Protein AF-A0A932MDV2-F1 (afdb_monomer_lite)

Foldseek 3Di:
DQQVVDPPGDDPLVVQLCCQPAPPPPRNHHPDDPQVNQLSNQLDDDPQDPPDPNNDDGPDPVSVVVSVVVVVVVVVVVVVVVVVVVVVVVVVVVVVVVVVVVVLLVLLVVVCVVVVDWQPPVQLVVVLVVVCVVVVPDPVCSVVSSVVCSVVSRSVSSSVVLLVVLCVVVVLFADPVNLLVVLVVVCVVVVHDSVVSVVVCVVVVNSVVSRVVSSSVSSSVVSVVVDDDDDD

Radius of gyration: 32.08 Å; chains: 1; bounding box: 73×43×75 Å

pLDDT: mean 87.97, std 8.55, range [52.47, 95.19]

Structure (mmCIF, N/CA/C/O backbone):
data_AF-A0A932MDV2-F1
#
_entry.id   AF-A0A932MDV2-F1
#
loop_
_atom_site.group_PDB
_atom_site.id
_atom_site.type_symbol
_atom_site.label_atom_id
_atom_site.label_alt_id
_atom_site.label_comp_id
_atom_site.label_asym_id
_atom_site.label_entity_id
_atom_site.label_seq_id
_atom_site.pdbx_PDB_ins_code
_atom_site.Cartn_x
_atom_site.Cartn_y
_atom_site.Cartn_z
_atom_site.occupancy
_atom_site.B_iso_or_equiv
_atom_site.auth_seq_id
_atom_site.auth_comp_id
_atom_site.auth_asym_id
_atom_site.auth_atom_id
_atom_site.pdbx_PDB_model_num
ATOM 1 N N . MET A 1 1 ? 30.337 -8.921 -16.073 1.00 57.34 1 MET A N 1
ATOM 2 C CA . MET A 1 1 ? 29.996 -10.303 -16.482 1.00 57.34 1 MET A CA 1
ATOM 3 C C . MET A 1 1 ? 30.404 -10.637 -17.925 1.00 57.34 1 MET A C 1
ATOM 5 O O . MET A 1 1 ? 31.389 -11.334 -18.075 1.00 57.34 1 MET A O 1
ATOM 9 N N . LEU A 1 2 ? 29.764 -10.144 -19.003 1.00 68.25 2 LEU A N 1
ATOM 10 C CA . LEU A 1 2 ? 30.165 -10.513 -20.389 1.00 68.25 2 LEU A CA 1
ATOM 11 C C . LEU A 1 2 ? 31.556 -9.995 -20.813 1.00 68.25 2 LEU A C 1
ATOM 13 O O . LEU A 1 2 ? 32.309 -10.718 -21.457 1.00 68.25 2 LEU A O 1
ATOM 17 N N . ASN A 1 3 ? 31.933 -8.784 -20.388 1.00 72.69 3 ASN A N 1
ATOM 18 C CA . ASN A 1 3 ? 33.272 -8.224 -20.633 1.00 72.69 3 ASN A CA 1
ATOM 19 C C . ASN A 1 3 ? 34.403 -9.005 -19.948 1.00 72.69 3 ASN A C 1
ATOM 21 O O . ASN A 1 3 ? 35.547 -8.892 -20.367 1.00 72.69 3 ASN A O 1
ATOM 25 N N . GLU A 1 4 ? 34.092 -9.772 -18.902 1.00 75.31 4 GLU A N 1
ATOM 26 C CA . GLU A 1 4 ? 35.067 -10.598 -18.177 1.00 75.31 4 GLU A CA 1
ATOM 27 C C . GLU A 1 4 ? 35.226 -11.985 -18.817 1.00 75.31 4 GLU A C 1
ATOM 29 O O . GLU A 1 4 ? 36.244 -12.638 -18.619 1.00 75.31 4 GLU A O 1
ATOM 34 N N . LEU A 1 5 ? 34.232 -12.432 -19.595 1.00 77.81 5 LEU A N 1
ATOM 35 C CA . LEU A 1 5 ? 34.211 -13.749 -20.239 1.00 77.81 5 LEU A CA 1
ATOM 36 C C . LEU A 1 5 ? 34.854 -13.749 -21.633 1.00 77.81 5 LEU A C 1
ATOM 38 O O . LEU A 1 5 ? 35.278 -14.802 -22.104 1.00 77.81 5 LEU A O 1
ATOM 42 N N . TYR A 1 6 ? 34.931 -12.593 -22.299 1.00 76.75 6 TYR A N 1
ATOM 43 C CA . TYR A 1 6 ? 35.541 -12.459 -23.622 1.00 76.75 6 TYR A CA 1
ATOM 44 C C . TYR A 1 6 ? 36.871 -11.687 -23.536 1.00 76.75 6 TYR A C 1
ATOM 46 O O . TYR A 1 6 ? 36.846 -10.489 -23.229 1.00 76.75 6 TYR A O 1
ATOM 54 N N . PRO A 1 7 ? 38.028 -12.325 -23.817 1.00 65.12 7 PRO A N 1
ATOM 55 C CA . PRO A 1 7 ? 39.328 -11.656 -23.818 1.00 65.12 7 PRO A CA 1
ATOM 56 C C . PRO A 1 7 ? 39.366 -10.605 -24.942 1.00 65.12 7 PRO A C 1
ATOM 58 O O . PRO A 1 7 ? 39.567 -10.936 -26.106 1.00 65.12 7 PRO A O 1
ATOM 61 N N . GLY A 1 8 ? 39.095 -9.342 -24.600 1.00 72.38 8 GLY A N 1
ATOM 62 C CA . GLY A 1 8 ? 38.938 -8.233 -25.554 1.00 72.38 8 GLY A CA 1
ATOM 63 C C . GLY A 1 8 ? 37.738 -7.318 -25.277 1.00 72.38 8 GLY A C 1
ATOM 64 O O . GLY A 1 8 ? 37.671 -6.225 -25.830 1.00 72.38 8 GLY A O 1
ATOM 65 N N . GLY A 1 9 ? 36.828 -7.719 -24.382 1.00 76.69 9 GLY A N 1
ATOM 66 C CA . GLY A 1 9 ? 35.613 -6.966 -24.063 1.00 76.69 9 GLY A CA 1
ATOM 67 C C . GLY A 1 9 ? 34.468 -7.233 -25.046 1.00 76.69 9 GLY A C 1
ATOM 68 O O . GLY A 1 9 ? 34.672 -7.545 -26.215 1.00 76.69 9 GLY A O 1
ATOM 69 N N . PHE A 1 10 ? 33.232 -7.144 -24.561 1.00 81.31 10 PHE A N 1
ATOM 70 C CA . PHE A 1 10 ? 32.027 -7.411 -25.337 1.00 81.31 10 PHE A CA 1
ATOM 71 C C . PHE A 1 10 ? 31.372 -6.099 -25.778 1.00 81.31 10 PHE A C 1
ATOM 73 O O . PHE A 1 10 ? 30.931 -5.289 -24.959 1.00 81.31 10 PHE A O 1
ATOM 80 N N . ARG A 1 11 ? 31.272 -5.914 -27.095 1.00 81.31 11 ARG A N 1
ATOM 81 C CA . ARG A 1 11 ? 30.563 -4.803 -27.735 1.00 81.31 11 ARG A CA 1
ATOM 82 C C . ARG A 1 11 ? 29.447 -5.357 -28.608 1.00 81.31 11 ARG A C 1
ATOM 84 O O . ARG A 1 11 ? 29.712 -6.087 -29.557 1.00 81.31 11 ARG A O 1
ATOM 91 N N . HIS A 1 12 ? 28.199 -5.059 -28.250 1.00 84.81 12 HIS A N 1
ATOM 92 C CA . HIS A 1 12 ? 27.037 -5.709 -28.859 1.00 84.81 12 HIS A CA 1
ATOM 93 C C . HIS A 1 12 ? 26.926 -5.432 -30.362 1.00 84.81 12 HIS A C 1
ATOM 95 O O . HIS A 1 12 ? 26.692 -6.365 -31.110 1.00 84.81 12 HIS A O 1
ATOM 101 N N . ASN A 1 13 ? 27.181 -4.208 -30.821 1.00 86.19 13 ASN A N 1
ATOM 102 C CA . ASN A 1 13 ? 27.239 -3.866 -32.244 1.00 86.19 13 ASN A CA 1
ATOM 103 C C . ASN A 1 13 ? 28.284 -4.666 -33.029 1.00 86.19 13 ASN A C 1
ATOM 105 O O . ASN A 1 13 ? 27.970 -5.214 -34.082 1.00 86.19 13 ASN A O 1
ATOM 109 N N . GLU A 1 14 ? 29.514 -4.763 -32.520 1.00 88.25 14 GLU A N 1
ATOM 110 C CA . GLU A 1 14 ? 30.593 -5.508 -33.184 1.00 88.25 14 GLU A CA 1
ATOM 111 C C . GLU A 1 14 ? 30.283 -7.010 -33.231 1.00 88.25 14 GLU A C 1
ATOM 113 O O . GLU A 1 14 ? 30.556 -7.682 -34.227 1.00 88.25 14 GLU A O 1
ATOM 118 N N . GLN A 1 15 ? 29.662 -7.544 -32.175 1.00 88.31 15 GLN A N 1
ATOM 119 C CA . GLN A 1 15 ? 29.220 -8.937 -32.160 1.00 88.31 15 GLN A CA 1
ATOM 120 C C . GLN A 1 15 ? 28.002 -9.169 -33.062 1.00 88.31 15 GLN A C 1
ATOM 122 O O . GLN A 1 15 ? 27.967 -10.188 -33.742 1.00 88.31 15 GLN A O 1
ATOM 127 N N . SER A 1 16 ? 27.052 -8.233 -33.145 1.00 90.06 16 SER A N 1
ATOM 128 C CA . SER A 1 16 ? 25.940 -8.292 -34.104 1.00 90.06 16 SER A CA 1
ATOM 129 C C . SER A 1 16 ? 26.453 -8.302 -35.541 1.00 90.06 16 SER A C 1
ATOM 131 O O . SER A 1 16 ? 25.987 -9.102 -36.349 1.00 90.06 16 SER A O 1
ATOM 133 N N . LEU A 1 17 ? 27.465 -7.481 -35.845 1.00 90.56 17 LEU A N 1
ATOM 134 C CA . LEU A 1 17 ? 28.116 -7.486 -37.151 1.00 90.56 17 LEU A CA 1
ATOM 135 C C . LEU A 1 17 ? 28.805 -8.833 -37.422 1.00 90.56 17 LEU A C 1
ATOM 137 O O . LEU A 1 17 ? 28.610 -9.433 -38.473 1.00 90.56 17 LEU A O 1
ATOM 141 N N . ARG A 1 18 ? 29.538 -9.372 -36.442 1.00 90.19 18 ARG A N 1
ATOM 142 C CA . ARG A 1 18 ? 30.151 -10.705 -36.537 1.00 90.19 18 ARG A CA 1
ATOM 143 C C . ARG A 1 18 ? 29.121 -11.814 -36.765 1.00 90.19 18 ARG A C 1
ATOM 145 O O . ARG A 1 18 ? 29.409 -12.751 -37.505 1.00 90.19 18 ARG A O 1
ATOM 152 N N . VAL A 1 19 ? 27.951 -11.734 -36.128 1.00 92.12 19 VAL A N 1
ATOM 153 C CA . VAL A 1 19 ? 26.867 -12.705 -36.317 1.00 92.12 19 VAL A CA 1
ATOM 154 C C . VAL A 1 19 ? 26.427 -12.706 -37.774 1.00 92.12 19 VAL A C 1
ATOM 156 O O . VAL A 1 19 ? 26.518 -13.746 -38.429 1.00 92.12 19 VAL A O 1
ATOM 159 N N . VAL A 1 20 ? 26.048 -11.540 -38.302 1.00 92.50 20 VAL A N 1
ATOM 160 C CA . VAL A 1 20 ? 25.571 -11.438 -39.686 1.00 92.50 20 VAL A CA 1
ATOM 161 C C . VAL A 1 20 ? 26.673 -11.686 -40.713 1.00 92.50 20 VAL A C 1
ATOM 163 O O . VAL A 1 20 ? 26.358 -12.130 -41.804 1.00 92.50 20 VAL A O 1
ATOM 166 N N . ASP A 1 21 ? 27.946 -11.464 -40.387 1.00 90.44 21 ASP A N 1
ATOM 167 C CA . ASP A 1 21 ? 29.053 -11.650 -41.333 1.00 90.44 21 ASP A CA 1
ATOM 168 C C . ASP A 1 21 ? 29.602 -13.078 -41.372 1.00 90.44 21 ASP A C 1
ATOM 170 O O . ASP A 1 21 ? 30.070 -13.520 -42.419 1.00 90.44 21 ASP A O 1
ATOM 174 N N . LEU A 1 22 ? 29.613 -13.781 -40.235 1.00 90.31 22 LEU A N 1
ATOM 175 C CA . LEU A 1 22 ? 30.417 -14.998 -40.072 1.00 90.31 22 LEU A CA 1
ATOM 176 C C . LEU A 1 22 ? 29.693 -16.165 -39.409 1.00 90.31 22 LEU A C 1
ATOM 178 O O . LEU A 1 22 ? 30.212 -17.273 -39.478 1.00 90.31 22 LEU A O 1
ATOM 182 N N . LEU A 1 23 ? 28.581 -15.946 -38.703 1.00 90.94 23 LEU A N 1
ATOM 183 C CA . LEU A 1 23 ? 27.944 -17.003 -37.901 1.00 90.94 23 LEU A CA 1
ATOM 184 C C . LEU A 1 23 ? 26.612 -17.456 -38.489 1.00 90.94 23 LEU A C 1
ATOM 186 O O . LEU A 1 23 ? 26.316 -18.650 -38.479 1.00 90.94 23 LEU A O 1
ATOM 190 N N . GLU A 1 24 ? 25.838 -16.524 -39.035 1.00 92.88 24 GLU A N 1
ATOM 191 C CA . GLU A 1 24 ? 24.593 -16.833 -39.730 1.00 92.88 24 GLU A CA 1
ATOM 192 C C . GLU A 1 24 ? 24.827 -17.737 -40.951 1.00 92.88 24 GLU A C 1
ATOM 194 O O . GLU A 1 24 ? 25.928 -17.793 -41.507 1.00 92.88 24 GLU A O 1
ATOM 199 N N . ASN A 1 25 ? 23.777 -18.444 -41.384 1.00 91.31 25 ASN A N 1
ATOM 200 C CA . ASN A 1 25 ? 23.803 -19.315 -42.568 1.00 91.31 25 ASN A CA 1
ATOM 201 C C . ASN A 1 25 ? 24.913 -20.393 -42.516 1.00 91.31 25 ASN A C 1
ATOM 203 O O . ASN A 1 25 ? 25.750 -20.490 -43.417 1.00 91.31 25 ASN A O 1
ATOM 207 N N . ASP A 1 26 ? 24.942 -21.179 -41.432 1.00 91.62 26 ASP A N 1
ATOM 208 C CA . ASP A 1 26 ? 25.946 -22.226 -41.171 1.00 91.62 26 ASP A CA 1
ATOM 209 C C . ASP A 1 26 ? 27.396 -21.714 -41.253 1.00 91.62 26 ASP A C 1
ATOM 211 O O . ASP A 1 26 ? 28.291 -22.379 -41.782 1.00 91.62 26 ASP A O 1
ATOM 215 N N . GLY A 1 27 ? 27.628 -20.496 -40.759 1.00 89.44 27 GLY A N 1
ATOM 216 C CA . GLY A 1 27 ? 28.944 -19.864 -40.760 1.00 89.44 27 GLY A CA 1
ATOM 217 C C . GLY A 1 27 ? 29.352 -19.203 -42.083 1.00 89.44 27 GLY A C 1
ATOM 218 O O . GLY A 1 27 ? 30.528 -18.899 -42.280 1.00 89.44 27 GLY A O 1
ATOM 219 N N . LYS A 1 28 ? 28.411 -19.004 -43.016 1.00 90.00 28 LYS A N 1
ATOM 220 C CA . LYS A 1 28 ? 28.655 -18.315 -44.301 1.00 90.00 28 LYS A CA 1
ATOM 221 C C . LYS A 1 28 ? 28.333 -16.821 -44.261 1.00 90.00 28 LYS A C 1
ATOM 223 O O . LYS A 1 28 ? 28.658 -16.120 -45.217 1.00 90.00 28 LYS A O 1
ATOM 228 N N . GLY A 1 29 ? 27.670 -16.360 -43.203 1.00 90.62 29 GLY A N 1
ATOM 229 C CA . GLY A 1 29 ? 27.141 -15.009 -43.103 1.00 90.62 29 GLY A CA 1
ATOM 230 C C . GLY A 1 29 ? 25.937 -14.755 -44.015 1.00 90.62 29 GLY A C 1
ATOM 231 O O . GLY A 1 29 ? 25.469 -15.610 -44.776 1.00 90.62 29 GLY A O 1
ATOM 232 N N . LEU A 1 30 ? 25.432 -13.532 -43.925 1.00 92.06 30 LEU A N 1
ATOM 233 C CA . LEU A 1 30 ? 24.346 -12.972 -44.709 1.00 92.06 30 LEU A CA 1
ATOM 234 C C . LEU A 1 30 ? 24.923 -12.057 -45.794 1.00 92.06 30 LEU A C 1
ATOM 236 O O . LEU A 1 30 ? 25.856 -11.291 -45.560 1.00 92.06 30 LEU A O 1
ATOM 240 N N . ASN A 1 31 ? 24.326 -12.085 -46.985 1.00 92.69 31 ASN A N 1
ATOM 241 C CA . ASN A 1 31 ? 24.706 -11.204 -48.093 1.00 92.69 31 ASN A CA 1
ATOM 242 C C . ASN A 1 31 ? 24.075 -9.807 -47.933 1.00 92.69 31 ASN A C 1
ATOM 244 O O . ASN A 1 31 ? 23.232 -9.399 -48.733 1.00 92.69 31 ASN A O 1
ATOM 248 N N . LEU A 1 32 ? 24.422 -9.111 -46.848 1.00 92.69 32 LEU A N 1
ATOM 249 C CA . LEU A 1 32 ? 23.944 -7.759 -46.560 1.00 92.69 32 LEU A CA 1
ATOM 250 C C . LEU A 1 32 ? 24.810 -6.714 -47.264 1.00 92.69 32 LEU A C 1
ATOM 252 O O . LEU A 1 32 ? 26.026 -6.877 -47.399 1.00 92.69 32 LEU A O 1
ATOM 256 N N . THR A 1 33 ? 24.184 -5.614 -47.683 1.00 93.81 33 THR A N 1
ATOM 257 C CA . THR A 1 33 ? 24.914 -4.493 -48.280 1.00 93.81 33 THR A CA 1
ATOM 258 C C . THR A 1 33 ? 25.763 -3.773 -47.235 1.00 93.81 33 THR A C 1
ATOM 260 O O . THR A 1 33 ? 25.586 -3.940 -46.022 1.00 93.81 33 THR A O 1
ATOM 263 N N . TRP A 1 34 ? 26.706 -2.962 -47.712 1.00 92.94 34 TRP A N 1
ATOM 264 C CA . TRP A 1 34 ? 27.577 -2.189 -46.836 1.00 92.94 34 TRP A CA 1
ATOM 265 C C . TRP A 1 34 ? 26.780 -1.240 -45.930 1.00 92.94 34 TRP A C 1
ATOM 267 O O . TRP A 1 34 ? 27.063 -1.173 -44.740 1.00 92.94 34 TRP A O 1
ATOM 277 N N . GLU A 1 35 ? 25.741 -0.588 -46.453 1.00 91.62 35 GLU A N 1
ATOM 278 C CA . GLU A 1 35 ? 24.901 0.364 -45.716 1.00 91.62 35 GLU A CA 1
ATOM 279 C C . GLU A 1 35 ? 24.187 -0.301 -44.532 1.00 91.62 35 GLU A C 1
ATOM 281 O O . GLU A 1 35 ? 24.133 0.256 -43.438 1.00 91.62 35 GLU A O 1
ATOM 286 N N . VAL A 1 36 ? 23.672 -1.521 -44.727 1.00 89.62 36 VAL A N 1
ATOM 287 C CA . VAL A 1 36 ? 22.992 -2.283 -43.667 1.00 89.62 36 VAL A CA 1
ATOM 288 C C . VAL A 1 36 ? 23.984 -2.694 -42.579 1.00 89.62 36 VAL A C 1
ATOM 290 O O . VAL A 1 36 ? 23.694 -2.581 -41.388 1.00 89.62 36 VAL A O 1
ATOM 293 N N . ARG A 1 37 ? 25.177 -3.143 -42.980 1.00 90.88 37 ARG A N 1
ATOM 294 C CA . ARG A 1 37 ? 26.255 -3.529 -42.058 1.00 90.88 37 ARG A CA 1
ATOM 295 C C . ARG A 1 37 ? 26.776 -2.331 -41.263 1.00 90.88 37 ARG A C 1
ATOM 297 O O . ARG A 1 37 ? 26.990 -2.447 -40.058 1.00 90.88 37 ARG A O 1
ATOM 304 N N . ASP A 1 38 ? 26.922 -1.180 -41.912 1.00 89.56 38 ASP A N 1
ATOM 305 C CA . ASP A 1 38 ? 27.313 0.079 -41.276 1.00 89.56 38 ASP A CA 1
ATOM 306 C C . ASP A 1 38 ? 26.260 0.550 -40.261 1.00 89.56 38 ASP A C 1
ATOM 308 O O . ASP A 1 38 ? 26.605 0.886 -39.127 1.00 89.56 38 ASP A O 1
ATOM 312 N N . GLY A 1 39 ? 24.972 0.447 -40.607 1.00 88.12 39 GLY A N 1
ATOM 313 C CA . GLY A 1 39 ? 23.868 0.696 -39.678 1.00 88.12 39 GLY A CA 1
ATOM 314 C C . GLY A 1 39 ? 23.925 -0.201 -38.436 1.00 88.12 39 GLY A C 1
ATOM 315 O O . GLY A 1 39 ? 23.868 0.297 -37.311 1.00 88.12 39 GLY A O 1
ATOM 316 N N . ILE A 1 40 ? 24.129 -1.514 -38.611 1.00 88.56 40 ILE A N 1
ATOM 317 C CA . ILE A 1 40 ? 24.290 -2.463 -37.492 1.00 88.56 40 ILE A CA 1
ATOM 318 C C . ILE A 1 40 ? 25.497 -2.097 -36.623 1.00 88.56 40 ILE A C 1
ATOM 320 O O . ILE A 1 40 ? 25.421 -2.174 -35.398 1.00 88.56 40 ILE A O 1
ATOM 324 N N . LEU A 1 41 ? 26.613 -1.679 -37.215 1.00 87.69 41 LEU A N 1
ATOM 325 C CA . LEU A 1 41 ? 27.803 -1.333 -36.445 1.00 87.69 41 LEU A CA 1
ATOM 326 C C . LEU A 1 41 ? 27.624 -0.030 -35.652 1.00 87.69 41 LEU A C 1
ATOM 328 O O . LEU A 1 41 ? 28.121 0.083 -34.531 1.00 87.69 41 LEU A O 1
ATOM 332 N N . ARG A 1 42 ? 26.930 0.956 -36.224 1.00 85.06 42 ARG A N 1
ATOM 333 C CA . ARG A 1 42 ? 26.923 2.335 -35.717 1.00 85.06 42 ARG A CA 1
ATOM 334 C C . ARG A 1 42 ? 25.647 2.744 -34.982 1.00 85.06 42 ARG A C 1
ATOM 336 O O . ARG A 1 42 ? 25.620 3.852 -34.446 1.00 85.06 42 ARG A O 1
ATOM 343 N N . HIS A 1 43 ? 24.619 1.891 -34.911 1.00 79.31 43 HIS A N 1
ATOM 344 C CA . HIS A 1 43 ? 23.359 2.215 -34.218 1.00 79.31 43 HIS A CA 1
ATOM 345 C C . HIS A 1 43 ? 23.527 2.445 -32.706 1.00 79.31 43 HIS A C 1
ATOM 347 O O . HIS A 1 43 ? 22.772 3.207 -32.107 1.00 79.31 43 HIS A O 1
ATOM 353 N N . SER A 1 44 ? 24.525 1.817 -32.079 1.00 72.12 44 SER A N 1
ATOM 354 C CA . SER A 1 44 ? 24.708 1.881 -30.630 1.00 72.12 44 SER A CA 1
ATOM 355 C C . SER A 1 44 ? 24.993 3.298 -30.131 1.00 72.12 44 SER A C 1
ATOM 357 O O . SER A 1 44 ? 25.803 4.037 -30.694 1.00 72.12 44 SER A O 1
ATOM 359 N N . LYS A 1 45 ? 24.367 3.651 -29.007 1.00 66.75 45 LYS A N 1
ATOM 360 C CA . LYS A 1 45 ? 24.673 4.870 -28.247 1.00 66.75 45 LYS A CA 1
ATOM 361 C C . LYS A 1 45 ? 25.940 4.664 -27.413 1.00 66.75 45 LYS A C 1
ATOM 363 O O . LYS A 1 45 ? 26.203 3.549 -26.949 1.00 66.75 45 LYS A O 1
ATOM 368 N N . SER A 1 46 ? 26.685 5.738 -27.147 1.00 61.06 46 SER A N 1
ATOM 369 C CA . SER A 1 46 ? 27.672 5.712 -26.067 1.00 61.06 46 SER A CA 1
ATOM 370 C C . SER A 1 46 ? 26.953 5.686 -24.713 1.00 61.06 46 SER A C 1
ATOM 372 O O . SER A 1 46 ? 25.802 6.109 -24.581 1.00 61.06 46 SER A O 1
ATOM 374 N N . ARG A 1 47 ? 27.622 5.166 -23.678 1.00 57.59 47 ARG A N 1
ATOM 375 C CA . ARG A 1 47 ? 27.086 5.134 -22.302 1.00 57.59 47 ARG A CA 1
ATOM 376 C C . ARG A 1 47 ? 26.846 6.529 -21.709 1.00 57.59 47 ARG A C 1
ATOM 378 O O . ARG A 1 47 ? 26.212 6.628 -20.665 1.00 57.59 47 ARG A O 1
ATOM 385 N N . GLU A 1 48 ? 27.356 7.573 -22.356 1.00 57.16 48 GLU A N 1
ATOM 386 C CA . GLU A 1 48 ? 27.449 8.936 -21.828 1.00 57.16 48 GLU A CA 1
ATOM 387 C C . GLU A 1 48 ? 26.304 9.850 -22.289 1.00 57.16 48 GLU A C 1
ATOM 389 O O . GLU A 1 48 ? 26.114 10.922 -21.722 1.00 57.16 48 GLU A O 1
ATOM 394 N N . GLY A 1 49 ? 25.477 9.423 -23.249 1.00 58.34 49 GLY A N 1
ATOM 395 C CA . GLY A 1 49 ? 24.249 10.134 -23.591 1.00 58.34 49 GLY A CA 1
ATOM 396 C C . GLY A 1 49 ? 23.750 9.879 -25.009 1.00 58.34 49 GLY A C 1
ATOM 397 O O . GLY A 1 49 ? 24.443 9.329 -25.858 1.00 58.34 49 GLY A O 1
ATOM 398 N N . ILE A 1 50 ? 22.525 10.338 -25.274 1.00 59.28 50 ILE A N 1
ATOM 399 C CA . ILE A 1 50 ? 21.852 10.243 -26.583 1.00 59.28 50 ILE A CA 1
ATOM 400 C C . ILE A 1 50 ? 22.568 11.081 -27.661 1.00 59.28 50 ILE A C 1
ATOM 402 O O . ILE A 1 50 ? 22.343 10.858 -28.837 1.00 59.28 50 ILE A O 1
ATOM 406 N N . LEU A 1 51 ? 23.451 12.003 -27.267 1.00 64.75 51 LEU A N 1
ATOM 407 C CA . LEU A 1 51 ? 24.309 12.822 -28.136 1.00 64.75 51 LEU A CA 1
ATOM 408 C C . LEU A 1 51 ? 25.665 13.096 -27.447 1.00 64.75 51 LEU A C 1
ATOM 410 O O . LEU A 1 51 ? 26.195 14.202 -27.517 1.00 64.75 51 LEU A O 1
ATOM 414 N N . GLY A 1 52 ? 26.164 12.128 -26.671 1.00 61.44 52 GLY A N 1
ATOM 415 C CA . GLY A 1 52 ? 27.420 12.260 -25.925 1.00 61.44 52 GLY A CA 1
ATOM 416 C C . GLY A 1 52 ? 28.660 12.039 -26.795 1.00 61.44 52 GLY A C 1
ATOM 417 O O . GLY A 1 52 ? 28.562 11.638 -27.959 1.00 61.44 52 GLY A O 1
ATOM 418 N N . GLU A 1 53 ? 29.844 12.245 -26.214 1.00 53.34 53 GLU A N 1
ATOM 419 C CA . GLU A 1 53 ? 31.092 11.811 -26.845 1.00 53.34 53 GLU A CA 1
ATOM 420 C C . GLU A 1 5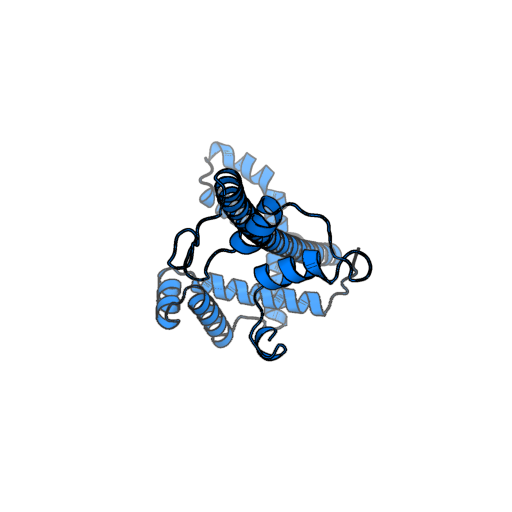3 ? 31.010 10.287 -27.094 1.00 53.34 53 GLU A C 1
ATOM 422 O O . GLU A 1 53 ? 30.587 9.503 -26.241 1.00 53.34 53 GLU A O 1
ATOM 427 N N . GLY A 1 54 ? 31.259 9.871 -28.338 1.00 60.53 54 GLY A N 1
ATOM 428 C CA . GLY A 1 54 ? 31.019 8.500 -28.813 1.00 60.53 54 GLY A CA 1
ATOM 429 C C . GLY A 1 54 ? 29.766 8.305 -29.679 1.00 60.53 54 GLY A C 1
ATOM 430 O O . GLY A 1 54 ? 29.513 7.185 -30.124 1.00 60.53 54 GLY A O 1
ATOM 431 N N . TRP A 1 55 ? 29.005 9.365 -29.981 1.00 68.50 55 TRP A N 1
ATOM 432 C CA . TRP A 1 55 ? 28.051 9.354 -31.096 1.00 68.50 55 TRP A CA 1
ATOM 433 C C . TRP A 1 55 ? 28.800 9.404 -32.435 1.00 68.50 55 TRP A C 1
ATOM 435 O O . TRP A 1 55 ? 28.950 10.457 -33.053 1.00 68.50 55 TRP A O 1
ATOM 445 N N . GLU A 1 56 ? 29.323 8.262 -32.878 1.00 75.88 56 GLU A N 1
ATOM 446 C CA . GLU A 1 56 ? 29.942 8.187 -34.201 1.00 75.88 56 GLU A CA 1
ATOM 447 C C . GLU A 1 56 ? 28.874 8.285 -35.300 1.00 75.88 56 GLU A C 1
ATOM 449 O O . GLU A 1 56 ? 27.839 7.610 -35.195 1.00 75.88 56 GLU A O 1
ATOM 454 N N . PRO A 1 57 ? 29.103 9.099 -36.346 1.00 78.31 57 PRO A N 1
ATOM 455 C CA . PRO A 1 57 ? 28.138 9.252 -37.419 1.00 78.31 57 PRO A CA 1
ATOM 456 C C . PRO A 1 57 ? 28.049 7.976 -38.257 1.00 78.31 57 PRO A C 1
ATOM 458 O O . PRO A 1 57 ? 29.064 7.313 -38.490 1.00 78.31 57 PRO A O 1
ATOM 461 N N . ALA A 1 58 ? 26.847 7.639 -38.710 1.00 84.25 58 ALA A N 1
ATOM 462 C CA . ALA A 1 58 ? 26.606 6.636 -39.731 1.00 84.25 58 ALA A CA 1
ATOM 463 C C . ALA A 1 58 ? 27.188 7.083 -41.080 1.00 84.25 58 ALA A C 1
ATOM 465 O O . ALA A 1 58 ? 27.286 8.270 -41.388 1.00 84.25 58 ALA A O 1
ATOM 466 N N . GLY A 1 59 ? 27.562 6.119 -41.916 1.00 87.25 59 GLY A N 1
ATOM 467 C CA . GLY A 1 59 ? 28.089 6.375 -43.252 1.00 87.25 59 GLY A CA 1
ATOM 468 C C . GLY A 1 59 ? 27.044 6.881 -44.254 1.00 87.25 59 GLY A C 1
ATOM 469 O O . GLY A 1 59 ? 27.409 7.254 -45.367 1.00 87.25 59 GLY A O 1
ATOM 470 N N . THR A 1 60 ? 25.759 6.897 -43.878 1.00 89.44 60 THR A N 1
ATOM 471 C CA . THR A 1 60 ? 24.625 7.323 -44.714 1.00 89.44 60 THR A CA 1
ATOM 472 C C . THR A 1 60 ? 23.628 8.168 -43.918 1.00 89.44 60 THR A C 1
ATOM 474 O O . THR A 1 60 ? 23.513 8.028 -42.698 1.00 89.44 60 THR A O 1
ATOM 477 N N . LEU A 1 61 ? 22.864 9.022 -44.610 1.00 88.50 61 LEU A N 1
ATOM 478 C CA . LEU A 1 61 ? 21.800 9.821 -43.988 1.00 88.50 61 LEU A CA 1
ATOM 479 C C . LEU A 1 61 ? 20.641 8.939 -43.510 1.00 88.50 61 LEU A C 1
ATOM 481 O O . LEU A 1 61 ? 20.065 9.182 -42.454 1.00 88.50 61 LEU A O 1
ATOM 485 N N . GLU A 1 62 ? 20.320 7.886 -44.256 1.00 87.56 62 GLU A N 1
ATOM 486 C CA . GLU A 1 62 ? 19.338 6.878 -43.870 1.00 87.56 62 GLU A CA 1
ATOM 487 C C . GLU A 1 62 ? 19.765 6.157 -42.585 1.00 87.56 62 GLU A C 1
ATOM 489 O O . GLU A 1 62 ? 18.936 5.929 -41.703 1.00 87.56 62 GLU A O 1
ATOM 494 N N . GLY A 1 63 ? 21.061 5.858 -42.442 1.00 86.12 63 GLY A N 1
ATOM 495 C CA . GLY A 1 63 ? 21.645 5.299 -41.225 1.00 86.12 63 GLY A CA 1
ATOM 496 C C . GLY A 1 63 ? 21.525 6.238 -40.022 1.00 86.12 63 GLY A C 1
ATOM 497 O O . GLY A 1 63 ? 21.159 5.784 -38.939 1.00 86.12 63 GLY A O 1
ATOM 498 N N . GLU A 1 64 ? 21.743 7.544 -40.210 1.00 86.75 64 GLU A N 1
ATOM 499 C CA . GLU A 1 64 ? 21.522 8.557 -39.163 1.00 86.75 64 GLU A CA 1
ATOM 500 C C . GLU A 1 64 ? 20.058 8.608 -38.715 1.00 86.75 64 GLU A C 1
ATOM 502 O O . GLU A 1 64 ? 19.761 8.592 -37.518 1.00 86.75 64 GLU A O 1
ATOM 507 N N . VAL A 1 65 ? 19.123 8.613 -39.671 1.00 87.44 65 VAL A N 1
ATOM 508 C CA . VAL A 1 65 ? 17.684 8.601 -39.370 1.00 87.44 65 VAL A CA 1
ATOM 509 C C . VAL A 1 65 ? 17.304 7.333 -38.605 1.00 87.44 65 VAL A C 1
ATOM 511 O O . VAL A 1 65 ? 16.611 7.422 -37.591 1.00 87.44 65 VAL A O 1
ATOM 514 N N . CYS A 1 66 ? 17.786 6.164 -39.041 1.00 85.31 66 CYS A N 1
ATOM 515 C CA . CYS A 1 66 ? 17.536 4.895 -38.354 1.00 85.31 66 CYS A CA 1
ATOM 516 C C . CYS A 1 66 ? 18.108 4.894 -36.934 1.00 85.31 66 CYS A C 1
ATOM 518 O O . CYS A 1 66 ? 17.433 4.452 -36.006 1.00 85.31 66 CYS A O 1
ATOM 520 N N . LYS A 1 67 ? 19.315 5.435 -36.743 1.00 84.00 67 LYS A N 1
ATOM 521 C CA . LYS A 1 67 ? 19.959 5.546 -35.432 1.00 84.00 67 LYS A CA 1
ATOM 522 C C . LYS A 1 67 ? 19.135 6.405 -34.474 1.00 84.00 67 LYS A C 1
ATOM 524 O O . LYS A 1 67 ? 18.871 5.983 -33.352 1.00 84.00 67 LYS A O 1
ATOM 529 N N . ILE A 1 68 ? 18.666 7.574 -34.916 1.00 85.00 68 ILE A N 1
ATOM 530 C CA . ILE A 1 68 ? 17.782 8.436 -34.113 1.00 85.00 68 ILE A CA 1
ATOM 531 C C . ILE A 1 68 ? 16.447 7.733 -33.823 1.00 85.00 68 ILE A C 1
ATOM 533 O O . ILE A 1 68 ? 15.955 7.790 -32.696 1.00 85.00 68 ILE A O 1
ATOM 537 N N . ALA A 1 69 ? 15.864 7.049 -34.808 1.00 87.88 69 ALA A N 1
ATOM 538 C CA . ALA A 1 69 ? 14.615 6.315 -34.622 1.00 87.88 69 ALA A CA 1
ATOM 539 C C . ALA A 1 69 ? 14.747 5.203 -33.566 1.00 87.88 69 ALA A C 1
ATOM 541 O O . ALA A 1 69 ? 13.880 5.091 -32.700 1.00 87.88 69 ALA A O 1
ATOM 542 N N . ASP A 1 70 ? 15.848 4.445 -33.585 1.00 84.56 70 ASP A N 1
ATOM 543 C CA . ASP A 1 70 ? 16.155 3.410 -32.590 1.00 84.56 70 ASP A CA 1
ATOM 544 C C . ASP A 1 70 ? 16.255 4.001 -31.177 1.00 84.56 70 ASP A C 1
ATOM 546 O O . ASP A 1 70 ? 15.662 3.498 -30.220 1.00 84.56 70 ASP A O 1
ATOM 550 N N . VAL A 1 71 ? 16.906 5.162 -31.046 1.00 83.75 71 VAL A N 1
ATOM 551 C CA . VAL A 1 71 ? 16.990 5.883 -29.771 1.00 83.75 71 VAL A CA 1
ATOM 552 C C . VAL A 1 71 ? 15.613 6.218 -29.216 1.00 83.75 71 VAL A C 1
ATOM 554 O O . VAL A 1 71 ? 15.378 6.007 -28.023 1.00 83.75 71 VAL A O 1
ATOM 557 N N . VAL A 1 72 ? 14.750 6.787 -30.058 1.00 86.44 72 VAL A N 1
ATOM 558 C CA . VAL A 1 72 ? 13.399 7.212 -29.685 1.00 86.44 72 VAL A CA 1
ATOM 559 C C . VAL A 1 72 ? 12.545 6.001 -29.320 1.00 86.44 72 VAL A C 1
ATOM 561 O O . VAL A 1 72 ? 11.855 6.031 -28.301 1.00 86.44 72 VAL A O 1
ATOM 564 N N . ALA A 1 73 ? 12.622 4.925 -30.106 1.00 87.94 73 ALA A N 1
ATOM 565 C CA . ALA A 1 73 ? 11.910 3.682 -29.836 1.00 87.94 73 ALA A CA 1
ATOM 566 C C . ALA A 1 73 ? 12.317 3.084 -28.481 1.00 87.94 73 ALA A C 1
ATOM 568 O O . ALA A 1 73 ? 11.445 2.765 -27.672 1.00 87.94 73 ALA A O 1
ATOM 569 N N . TYR A 1 74 ? 13.622 3.026 -28.203 1.00 83.81 74 TYR A N 1
ATOM 570 C CA . TYR A 1 74 ? 14.168 2.550 -26.933 1.00 83.81 74 TYR A CA 1
ATOM 571 C C . TYR A 1 74 ? 13.611 3.335 -25.733 1.00 83.81 74 TYR A C 1
ATOM 573 O O . TYR A 1 74 ? 13.082 2.750 -24.793 1.00 83.81 74 TYR A O 1
ATOM 581 N N . ILE A 1 75 ? 13.663 4.673 -25.777 1.00 86.75 75 ILE A N 1
ATOM 582 C CA . ILE A 1 75 ? 13.201 5.528 -24.665 1.00 86.75 75 ILE A CA 1
ATOM 583 C C . ILE A 1 75 ? 11.697 5.389 -24.448 1.00 86.75 75 ILE A C 1
ATOM 585 O O . ILE A 1 75 ? 11.237 5.325 -23.306 1.00 86.75 75 ILE A O 1
ATOM 589 N N . ASN A 1 76 ? 10.927 5.356 -25.535 1.00 89.81 76 ASN A N 1
ATOM 590 C CA . ASN A 1 76 ? 9.482 5.204 -25.454 1.00 89.81 76 ASN A CA 1
ATOM 591 C C . ASN A 1 76 ? 9.101 3.863 -24.824 1.00 89.81 76 ASN A C 1
ATOM 593 O O . ASN A 1 76 ? 8.192 3.831 -23.996 1.00 89.81 76 ASN A O 1
ATOM 597 N N . HIS A 1 77 ? 9.799 2.780 -25.176 1.00 88.69 77 HIS A N 1
ATOM 598 C CA . HIS A 1 77 ? 9.550 1.467 -24.591 1.00 88.69 77 HIS A CA 1
ATOM 599 C C . HIS A 1 77 ? 9.909 1.431 -23.102 1.00 88.69 77 HIS A C 1
ATOM 601 O O . HIS A 1 77 ? 9.064 1.052 -22.297 1.00 88.69 77 HIS A O 1
ATOM 607 N N . ASP A 1 78 ? 11.097 1.911 -22.719 1.00 88.50 78 ASP A N 1
ATOM 608 C CA . ASP A 1 78 ? 11.522 1.967 -21.311 1.00 88.50 78 ASP A CA 1
ATOM 609 C C . ASP A 1 78 ? 10.561 2.815 -20.464 1.00 88.50 78 ASP A C 1
ATOM 611 O O . ASP A 1 78 ? 10.187 2.441 -19.352 1.00 88.50 78 ASP A O 1
ATOM 615 N N . THR A 1 79 ? 10.102 3.946 -21.007 1.00 89.62 79 THR A N 1
ATOM 616 C CA . THR A 1 79 ? 9.118 4.808 -20.339 1.00 89.62 79 THR A CA 1
ATOM 617 C C . THR A 1 79 ? 7.770 4.102 -20.203 1.00 89.62 79 THR A C 1
ATOM 619 O O . THR A 1 79 ? 7.160 4.134 -19.133 1.00 89.62 79 THR A O 1
ATOM 622 N N . ALA A 1 80 ? 7.296 3.442 -21.262 1.00 92.75 80 ALA A N 1
ATOM 623 C CA . ALA A 1 80 ? 6.050 2.686 -21.229 1.00 92.75 80 ALA A CA 1
ATOM 624 C C . ALA A 1 80 ? 6.115 1.520 -20.231 1.00 92.75 80 ALA A C 1
ATOM 626 O O . ALA A 1 80 ? 5.147 1.280 -19.508 1.00 92.75 80 ALA A O 1
ATOM 627 N N . ASP A 1 81 ? 7.250 0.829 -20.147 1.00 93.56 81 ASP A N 1
ATOM 628 C CA . ASP A 1 81 ? 7.474 -0.253 -19.192 1.00 93.56 81 ASP A CA 1
ATOM 629 C C . ASP A 1 81 ? 7.542 0.264 -17.756 1.00 93.56 81 ASP A C 1
ATOM 631 O O . ASP A 1 81 ? 6.912 -0.324 -16.877 1.00 93.56 81 ASP A O 1
ATOM 635 N N . ALA A 1 82 ? 8.215 1.392 -17.513 1.00 92.00 82 ALA A N 1
ATOM 636 C CA . ALA A 1 82 ? 8.240 2.037 -16.202 1.00 92.00 82 ALA A CA 1
ATOM 637 C C . ALA A 1 82 ? 6.830 2.446 -15.742 1.00 92.00 82 ALA A C 1
ATOM 639 O O . ALA A 1 82 ? 6.441 2.169 -14.606 1.00 92.00 82 ALA A O 1
ATOM 640 N N . LEU A 1 83 ? 6.031 3.043 -16.635 1.00 93.44 83 LEU A N 1
ATOM 641 C CA . LEU A 1 83 ? 4.637 3.394 -16.354 1.00 93.44 83 LEU A CA 1
ATOM 642 C C . LEU A 1 83 ? 3.781 2.153 -16.088 1.00 93.44 83 LEU A C 1
ATOM 644 O O . LEU A 1 83 ? 2.999 2.136 -15.138 1.00 93.44 83 LEU A O 1
ATOM 648 N N . ARG A 1 84 ? 3.940 1.096 -16.894 1.00 92.88 84 ARG A N 1
ATOM 649 C CA . ARG A 1 84 ? 3.209 -0.163 -16.711 1.00 92.88 84 ARG A CA 1
ATOM 650 C C . ARG A 1 84 ? 3.580 -0.838 -15.393 1.00 92.88 84 ARG A C 1
ATOM 652 O O . ARG A 1 84 ? 2.692 -1.342 -14.712 1.00 92.88 84 ARG A O 1
ATOM 659 N N . ALA A 1 85 ? 4.860 -0.844 -15.028 1.00 92.81 85 ALA A N 1
ATOM 660 C CA . ALA A 1 85 ? 5.340 -1.399 -13.768 1.00 92.81 85 ALA A CA 1
ATOM 661 C C . ALA A 1 85 ? 4.785 -0.623 -12.567 1.00 92.81 85 ALA A C 1
ATOM 663 O O . ALA A 1 85 ? 4.272 -1.244 -11.638 1.00 92.81 85 ALA A O 1
ATOM 664 N N . GLY A 1 86 ? 4.805 0.714 -12.621 1.00 91.75 86 GLY A N 1
ATOM 665 C CA . GLY A 1 86 ? 4.199 1.565 -11.595 1.00 91.75 86 GLY A CA 1
ATOM 666 C C . GLY A 1 86 ? 2.698 1.306 -11.444 1.00 91.75 86 GLY A C 1
ATOM 667 O O . GLY A 1 86 ? 2.237 0.970 -10.358 1.00 91.75 86 GLY A O 1
ATOM 668 N N . ALA A 1 87 ? 1.949 1.343 -12.550 1.00 93.56 87 ALA A N 1
ATOM 669 C CA . ALA A 1 87 ? 0.511 1.073 -12.539 1.00 93.56 87 ALA A CA 1
ATOM 670 C C . ALA A 1 87 ? 0.182 -0.333 -12.015 1.00 93.56 87 ALA 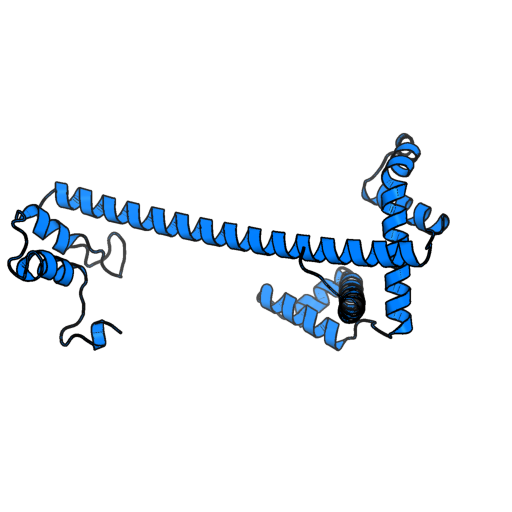A C 1
ATOM 672 O O . ALA A 1 87 ? -0.764 -0.510 -11.252 1.00 93.56 87 ALA A O 1
ATOM 673 N N . ARG A 1 88 ? 0.974 -1.343 -12.393 1.00 93.88 88 ARG A N 1
ATOM 674 C CA . ARG A 1 88 ? 0.816 -2.709 -11.890 1.00 93.88 88 ARG A CA 1
ATOM 675 C C . ARG A 1 88 ? 1.035 -2.778 -10.382 1.00 93.88 88 ARG A C 1
ATOM 677 O O . ARG A 1 88 ? 0.212 -3.366 -9.691 1.00 93.88 88 ARG A O 1
ATOM 684 N N . GLN A 1 89 ? 2.110 -2.176 -9.883 1.00 94.31 89 GLN A N 1
ATOM 685 C CA . GLN A 1 89 ? 2.413 -2.152 -8.457 1.00 94.31 89 GLN A CA 1
ATOM 686 C C . GLN A 1 89 ? 1.296 -1.463 -7.654 1.00 94.31 89 GLN A C 1
ATOM 688 O O . GLN A 1 89 ? 0.932 -1.942 -6.579 1.00 94.31 89 GLN A O 1
ATOM 693 N N . ASP A 1 90 ? 0.743 -0.365 -8.169 1.00 92.94 90 ASP A N 1
ATOM 694 C CA . ASP A 1 90 ? -0.361 0.350 -7.524 1.00 92.94 90 ASP A CA 1
ATOM 695 C C . ASP A 1 90 ? -1.642 -0.496 -7.497 1.00 92.94 90 ASP A C 1
ATOM 697 O O . ASP A 1 90 ? -2.301 -0.595 -6.460 1.00 92.94 90 ASP A O 1
ATOM 701 N N . LEU A 1 91 ? -1.968 -1.164 -8.610 1.00 93.94 91 LEU A N 1
ATOM 702 C CA . LEU A 1 91 ? -3.125 -2.058 -8.702 1.00 93.94 91 LEU A CA 1
ATOM 703 C C . LEU A 1 91 ? -2.984 -3.292 -7.804 1.00 93.94 91 LEU A C 1
ATOM 705 O O . LEU A 1 91 ? -3.952 -3.677 -7.156 1.00 93.94 91 LEU A O 1
ATOM 709 N N . GLU A 1 92 ? -1.800 -3.901 -7.730 1.00 94.81 92 GLU A N 1
ATOM 710 C CA . GLU A 1 92 ? -1.534 -5.042 -6.845 1.00 94.81 92 GLU A CA 1
ATOM 711 C C . GLU A 1 92 ? -1.671 -4.644 -5.368 1.00 94.81 92 GLU A C 1
ATOM 713 O O . GLU A 1 92 ? -2.282 -5.371 -4.583 1.00 94.81 92 GLU A O 1
ATOM 718 N N . GLN A 1 93 ? -1.171 -3.463 -4.984 1.00 92.50 93 GLN A N 1
ATOM 719 C CA . GLN A 1 93 ? -1.358 -2.934 -3.631 1.00 92.50 93 GLN A CA 1
ATOM 720 C C . GLN A 1 93 ? -2.830 -2.657 -3.320 1.00 92.50 93 GLN A C 1
ATOM 722 O O . GLN A 1 93 ? -3.292 -2.968 -2.222 1.00 92.50 93 GLN A O 1
ATOM 727 N N . GLU A 1 94 ? -3.573 -2.079 -4.263 1.00 92.94 94 GLU A N 1
ATOM 728 C CA . GLU A 1 94 ? -4.998 -1.815 -4.082 1.00 92.94 94 GLU A CA 1
ATOM 729 C C . GLU A 1 94 ? -5.806 -3.109 -3.963 1.00 92.94 94 GLU A C 1
ATOM 731 O O . GLU A 1 94 ? -6.590 -3.248 -3.026 1.00 92.94 94 GLU A O 1
ATOM 736 N N . ALA A 1 95 ? -5.555 -4.089 -4.832 1.00 93.31 95 ALA A N 1
ATOM 737 C CA . ALA A 1 95 ? -6.195 -5.398 -4.770 1.00 93.31 95 ALA A CA 1
ATOM 738 C C . ALA A 1 95 ? -5.918 -6.103 -3.433 1.00 93.31 95 ALA A C 1
ATOM 740 O O . ALA A 1 95 ? -6.840 -6.629 -2.812 1.00 93.31 95 ALA A O 1
ATOM 741 N N . ALA A 1 96 ? -4.675 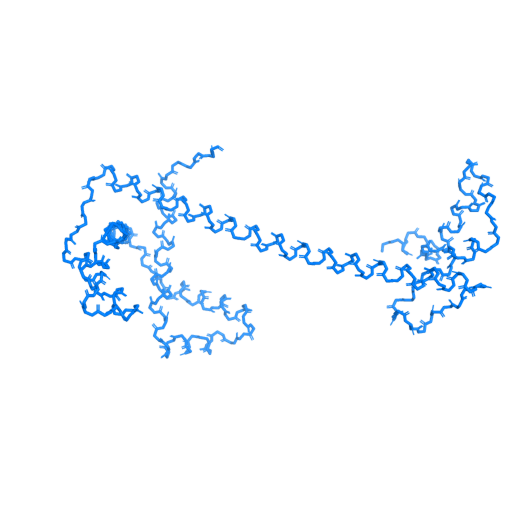-6.057 -2.941 1.00 90.25 96 ALA A N 1
ATOM 742 C CA . ALA A 1 96 ? -4.321 -6.620 -1.640 1.00 90.25 96 ALA A CA 1
ATOM 743 C C . ALA A 1 96 ? -5.057 -5.921 -0.483 1.00 90.25 96 ALA A C 1
ATOM 745 O O . ALA A 1 96 ? -5.556 -6.590 0.422 1.00 90.25 96 ALA A O 1
ATOM 746 N N . ARG A 1 97 ? -5.173 -4.584 -0.518 1.00 89.31 97 ARG A N 1
ATOM 747 C CA . ARG A 1 97 ? -5.940 -3.821 0.484 1.00 89.31 97 ARG A CA 1
ATOM 748 C C . ARG A 1 97 ? -7.426 -4.163 0.451 1.00 89.31 97 ARG A C 1
ATOM 750 O O . ARG A 1 97 ? -8.032 -4.310 1.509 1.00 89.31 97 ARG A O 1
ATOM 757 N N . GLN A 1 98 ? -8.006 -4.293 -0.740 1.00 91.19 98 GLN A N 1
ATOM 758 C CA . GLN A 1 98 ? -9.413 -4.655 -0.907 1.00 91.19 98 GLN A CA 1
ATOM 759 C C . GLN A 1 98 ? -9.688 -6.075 -0.411 1.00 91.19 98 GLN A C 1
ATOM 761 O O . GLN A 1 98 ? -10.658 -6.276 0.315 1.00 91.19 98 GLN A O 1
ATOM 766 N N . ALA A 1 99 ? -8.813 -7.033 -0.725 1.00 89.69 99 ALA A N 1
ATOM 767 C CA . ALA A 1 99 ? -8.921 -8.403 -0.234 1.00 89.69 99 ALA A CA 1
ATOM 768 C C . ALA A 1 99 ? -8.833 -8.472 1.302 1.00 89.69 99 ALA A C 1
ATOM 770 O O . ALA A 1 99 ? -9.670 -9.109 1.936 1.00 89.69 99 ALA A O 1
ATOM 771 N N . ASP A 1 100 ? -7.880 -7.767 1.920 1.00 89.12 100 ASP A N 1
ATOM 772 C CA . ASP A 1 100 ? -7.774 -7.697 3.386 1.00 89.12 100 ASP A CA 1
ATOM 773 C C . ASP A 1 100 ? -9.024 -7.054 4.016 1.00 89.12 100 ASP A C 1
ATOM 775 O O . ASP A 1 100 ? -9.590 -7.582 4.974 1.00 89.12 100 ASP A O 1
ATOM 779 N N . ALA A 1 101 ? -9.519 -5.949 3.448 1.00 89.56 101 ALA A N 1
ATOM 780 C CA . ALA A 1 101 ? -10.740 -5.296 3.919 1.00 89.56 101 ALA A CA 1
ATOM 781 C C . ALA A 1 101 ? -11.979 -6.201 3.797 1.00 89.56 101 ALA A C 1
ATOM 783 O O . ALA A 1 101 ? -12.830 -6.204 4.690 1.00 89.56 101 ALA A O 1
ATOM 784 N N . GLU A 1 102 ? -12.071 -6.981 2.718 1.00 91.44 102 GLU A N 1
ATOM 785 C CA . GLU A 1 102 ? -13.133 -7.961 2.494 1.00 91.44 102 GLU A CA 1
ATOM 786 C C . GLU A 1 102 ? -13.126 -9.045 3.570 1.00 91.44 102 GLU A C 1
ATOM 788 O O . GLU A 1 102 ? -14.138 -9.253 4.242 1.00 91.44 102 GLU A O 1
ATOM 793 N N . VAL A 1 103 ? -11.972 -9.679 3.791 1.00 91.06 103 VAL A N 1
ATOM 794 C CA . VAL A 1 103 ? -11.813 -10.741 4.793 1.00 91.06 103 VAL A CA 1
ATOM 795 C C . VAL A 1 103 ? -12.160 -10.220 6.187 1.00 91.06 103 VAL A C 1
ATOM 797 O O . VAL A 1 103 ? -12.915 -10.859 6.923 1.00 91.06 103 VAL A O 1
ATOM 800 N N . ARG A 1 104 ? -11.668 -9.029 6.553 1.00 91.56 104 ARG A N 1
ATOM 801 C CA . ARG A 1 104 ? -11.994 -8.401 7.843 1.00 91.56 104 ARG A CA 1
ATOM 802 C C . ARG A 1 104 ? -13.488 -8.135 7.991 1.00 91.56 104 ARG A C 1
ATOM 804 O O . ARG A 1 104 ? -14.035 -8.354 9.071 1.00 91.56 104 ARG A O 1
ATOM 811 N N . ARG A 1 105 ? -14.157 -7.668 6.931 1.00 91.12 105 ARG A N 1
ATOM 812 C CA . ARG A 1 105 ? -15.604 -7.418 6.953 1.00 91.12 105 ARG A CA 1
ATOM 813 C C . ARG A 1 105 ? -16.383 -8.714 7.159 1.00 91.12 105 ARG A C 1
ATOM 815 O O . ARG A 1 105 ? -17.215 -8.763 8.062 1.00 91.12 105 ARG A O 1
ATOM 822 N N . GLN A 1 106 ? -16.076 -9.750 6.381 1.00 91.75 106 GLN A N 1
ATOM 823 C CA . GLN A 1 106 ? -16.735 -11.055 6.478 1.00 91.75 106 GLN A CA 1
ATOM 824 C C . GLN A 1 106 ? -16.547 -11.687 7.858 1.00 91.75 106 GLN A C 1
ATOM 826 O O . GLN A 1 106 ? -17.505 -12.192 8.437 1.00 91.75 106 GLN A O 1
ATOM 831 N N . LEU A 1 107 ? -15.338 -11.604 8.421 1.00 91.62 107 LEU A N 1
ATOM 832 C CA . LEU A 1 107 ? -15.044 -12.115 9.758 1.00 91.62 107 LEU A CA 1
ATOM 833 C C . LEU A 1 107 ? -15.934 -11.466 10.823 1.00 91.62 107 LEU A C 1
ATOM 835 O O . LEU A 1 107 ? -16.549 -12.155 11.636 1.00 91.62 107 LEU A O 1
ATOM 839 N N . ILE A 1 108 ? -16.039 -10.136 10.804 1.00 91.62 108 ILE A N 1
ATOM 840 C CA . ILE A 1 108 ? -16.884 -9.405 11.751 1.00 91.62 108 ILE A CA 1
ATOM 841 C C . ILE A 1 108 ? -18.357 -9.744 11.537 1.00 91.62 108 ILE A C 1
ATOM 843 O O . ILE A 1 108 ? -19.072 -9.963 12.510 1.00 91.62 108 ILE A O 1
ATOM 847 N N . GLU A 1 109 ? -18.815 -9.821 10.290 1.00 90.81 109 GLU A N 1
ATOM 848 C CA . GLU A 1 109 ? -20.205 -10.145 9.974 1.00 90.81 109 GLU A CA 1
ATOM 849 C C . GLU A 1 109 ? -20.590 -11.552 10.458 1.00 90.81 109 GLU A C 1
ATOM 851 O O . GLU A 1 109 ? -21.648 -11.725 11.065 1.00 90.81 109 GLU A O 1
ATOM 856 N N . GLN A 1 110 ? -19.698 -12.534 10.302 1.00 91.44 110 GLN A N 1
ATOM 857 C CA . GLN A 1 110 ? -19.880 -13.883 10.841 1.00 91.44 110 GLN A CA 1
ATOM 858 C C . GLN A 1 110 ? -19.921 -13.896 12.372 1.00 91.44 110 GLN A C 1
ATOM 860 O O . GLN A 1 110 ? -20.794 -14.543 12.950 1.00 91.44 110 GLN A O 1
ATOM 865 N N . ILE A 1 111 ? -19.028 -13.159 13.044 1.00 90.81 111 ILE A N 1
ATOM 866 C CA . ILE A 1 111 ? -19.035 -13.047 14.511 1.00 90.81 111 ILE A CA 1
ATOM 867 C C . ILE A 1 111 ? -20.342 -12.406 14.988 1.00 90.81 111 ILE A C 1
ATOM 869 O O . ILE A 1 111 ? -20.986 -12.911 15.908 1.00 90.81 111 ILE A O 1
ATOM 873 N N . VAL A 1 112 ? -20.760 -11.313 14.354 1.00 91.44 112 VAL A N 1
ATOM 874 C CA . VAL A 1 112 ? -21.997 -10.599 14.682 1.00 91.44 112 VAL A CA 1
ATOM 875 C C . VAL A 1 112 ? -23.219 -11.495 14.478 1.00 91.44 112 VAL A C 1
ATOM 877 O O . VAL A 1 112 ? -24.068 -11.564 15.367 1.00 91.44 112 VAL A O 1
ATOM 880 N N . GLY A 1 113 ? -23.290 -12.207 13.350 1.00 90.56 113 GLY A N 1
ATOM 881 C CA . GLY A 1 113 ? -24.385 -13.123 13.031 1.00 90.56 113 GLY A CA 1
ATOM 882 C C . GLY A 1 113 ? -24.447 -14.330 13.968 1.00 90.56 113 GLY A C 1
ATOM 883 O O . GLY A 1 113 ? -25.525 -14.689 14.429 1.00 90.56 113 GLY A O 1
ATOM 884 N N . ALA A 1 114 ? -23.303 -14.919 14.325 1.00 91.56 114 ALA A N 1
ATOM 885 C CA . ALA A 1 114 ? -23.247 -16.064 15.235 1.00 91.56 114 ALA A CA 1
ATOM 886 C C . ALA A 1 114 ? -23.673 -15.720 16.674 1.00 91.56 114 ALA A C 1
ATOM 888 O O . ALA A 1 114 ? -24.154 -16.590 17.397 1.00 91.56 114 ALA A O 1
ATOM 889 N N . ASN A 1 115 ? -23.500 -14.461 17.091 1.00 90.75 115 ASN A N 1
ATOM 890 C CA . ASN A 1 115 ? -23.801 -14.000 18.449 1.00 90.75 115 ASN A CA 1
ATOM 891 C C . ASN A 1 115 ? -25.090 -13.164 18.546 1.00 90.75 115 ASN A C 1
ATOM 893 O O . ASN A 1 115 ? -25.414 -12.704 19.638 1.00 90.75 115 ASN A O 1
ATOM 897 N N . ASN A 1 116 ? -25.817 -12.961 17.437 1.00 89.25 116 ASN A N 1
ATOM 898 C CA . ASN A 1 116 ? -26.992 -12.079 17.357 1.00 89.25 116 ASN A CA 1
ATOM 899 C C . ASN A 1 116 ? -26.744 -10.701 17.995 1.00 89.25 116 ASN A C 1
ATOM 901 O O . ASN A 1 116 ? -27.551 -10.198 18.777 1.00 89.25 116 ASN A O 1
ATOM 905 N N . LEU A 1 117 ? -25.586 -10.106 17.705 1.00 89.50 117 LEU A N 1
ATOM 906 C CA . LEU A 1 117 ? -25.184 -8.847 18.322 1.00 89.50 117 LEU A CA 1
ATOM 907 C C . LEU A 1 117 ? -25.984 -7.679 17.722 1.00 89.50 117 LEU A C 1
ATOM 909 O O . LEU A 1 117 ? -25.827 -7.342 16.545 1.00 89.50 117 LEU A O 1
ATOM 913 N N . GLU A 1 118 ? -26.804 -7.031 18.547 1.00 89.69 118 GLU A N 1
ATOM 914 C CA . GLU A 1 118 ? -27.562 -5.834 18.176 1.00 89.69 118 GLU A CA 1
ATOM 915 C C . GLU A 1 118 ? -26.800 -4.554 18.539 1.00 89.69 118 GLU A C 1
ATOM 917 O O . GLU A 1 118 ? -26.183 -4.450 19.600 1.00 89.69 118 GLU A O 1
ATOM 922 N N . ALA A 1 119 ? -26.849 -3.557 17.652 1.00 91.94 119 ALA A N 1
ATOM 923 C CA . ALA A 1 119 ? -26.220 -2.264 17.889 1.00 91.94 119 ALA A CA 1
ATOM 924 C C . ALA A 1 119 ? -27.061 -1.434 18.879 1.00 91.94 119 ALA A C 1
ATOM 926 O O . ALA A 1 119 ? -28.217 -1.121 18.580 1.00 91.94 119 ALA A O 1
ATOM 927 N N . PRO A 1 120 ? -26.511 -1.000 20.029 1.00 94.62 120 PRO A N 1
ATOM 928 C CA . PRO A 1 120 ? -27.252 -0.157 20.957 1.00 94.62 120 PRO A CA 1
ATOM 929 C C . PRO A 1 120 ? -27.615 1.189 20.319 1.00 94.62 120 PRO A C 1
ATOM 931 O O . PRO A 1 120 ? -26.738 1.949 19.900 1.00 94.62 120 PRO A O 1
ATOM 934 N N . ARG A 1 121 ? -28.910 1.523 20.311 1.00 93.12 121 ARG A N 1
ATOM 935 C CA . ARG A 1 121 ? -29.444 2.751 19.698 1.00 93.12 121 ARG A CA 1
ATOM 936 C C . ARG A 1 121 ? -28.690 4.040 20.085 1.00 93.12 121 ARG A C 1
ATOM 938 O O . ARG A 1 121 ? -28.378 4.797 19.168 1.00 93.12 121 ARG A O 1
ATOM 945 N N . PRO A 1 122 ? -28.325 4.297 21.360 1.00 95.19 122 PRO A N 1
ATOM 946 C CA . PRO A 1 122 ? -27.606 5.524 21.722 1.00 95.19 122 PRO A CA 1
ATOM 947 C C . PRO A 1 122 ? -26.222 5.645 21.070 1.00 95.19 122 PRO A C 1
ATOM 949 O O . PRO A 1 122 ? -25.774 6.750 20.771 1.00 95.19 122 PRO A O 1
ATOM 952 N N . LEU A 1 123 ? -25.538 4.520 20.833 1.00 94.12 123 LEU A N 1
ATOM 953 C CA . LEU A 1 123 ? -24.236 4.515 20.160 1.00 94.12 123 LEU A CA 1
ATOM 954 C C . LEU A 1 123 ? -24.392 4.797 18.666 1.00 94.12 123 LEU A C 1
ATOM 956 O O . LEU A 1 123 ? -23.622 5.574 18.107 1.00 94.12 123 LEU A O 1
ATOM 960 N N . VAL A 1 124 ? -25.421 4.217 18.044 1.00 95.00 124 VAL A N 1
ATOM 961 C CA . VAL A 1 124 ? -25.757 4.458 16.635 1.00 95.00 124 VAL A CA 1
ATOM 962 C C . VAL A 1 124 ? -26.121 5.925 16.415 1.00 95.00 124 VAL A C 1
ATOM 964 O O . VAL A 1 124 ? -25.586 6.560 15.512 1.00 95.00 124 VAL A O 1
ATOM 967 N N . GLU A 1 125 ? -26.974 6.498 17.268 1.00 93.75 125 GLU A N 1
ATOM 968 C CA . GLU A 1 125 ? -27.368 7.910 17.183 1.00 93.75 125 GLU A CA 1
ATOM 969 C C . GLU A 1 125 ? -26.175 8.850 17.390 1.00 93.75 125 GLU A C 1
ATOM 971 O O . GLU A 1 125 ? -26.009 9.809 16.637 1.00 93.75 125 GLU A O 1
ATOM 976 N N . ARG A 1 126 ? -25.288 8.545 18.347 1.00 94.62 126 ARG A N 1
ATOM 977 C CA . ARG A 1 126 ? -24.051 9.310 18.556 1.00 94.62 126 ARG A CA 1
ATOM 978 C C . ARG A 1 126 ? -23.127 9.262 17.337 1.00 94.62 126 ARG A C 1
ATOM 980 O O . ARG A 1 126 ? -22.539 10.283 16.977 1.00 94.62 126 ARG A O 1
ATOM 987 N N . LEU A 1 127 ? -22.979 8.094 16.713 1.00 93.69 127 LEU A N 1
ATOM 988 C CA . LEU A 1 127 ? -22.158 7.943 15.514 1.00 93.69 127 LEU A CA 1
ATOM 989 C C . LEU A 1 127 ? -22.758 8.709 14.328 1.00 93.69 127 LEU A C 1
ATOM 991 O O . LEU A 1 127 ? -22.040 9.455 13.666 1.00 93.69 127 LEU A O 1
ATOM 995 N N . LEU A 1 128 ? -24.073 8.602 14.112 1.00 94.31 128 LEU A N 1
ATOM 996 C CA . LEU A 1 128 ? -24.783 9.356 13.076 1.00 94.31 128 LEU A CA 1
ATOM 997 C C . LEU A 1 128 ? -24.645 10.867 13.275 1.00 94.31 128 LEU A C 1
ATOM 999 O O . LEU A 1 128 ? -24.375 11.575 12.311 1.00 94.31 128 LEU A O 1
ATOM 1003 N N . ALA A 1 129 ? -24.754 11.357 14.513 1.00 92.25 129 ALA A N 1
ATOM 1004 C CA . ALA A 1 129 ? -24.527 12.767 14.824 1.00 92.25 129 ALA A CA 1
ATOM 1005 C C . ALA A 1 129 ? -23.086 13.201 14.501 1.00 92.25 129 ALA A C 1
ATOM 1007 O O . ALA A 1 129 ? -22.873 14.274 13.942 1.00 92.25 129 ALA A O 1
ATOM 1008 N N . THR A 1 130 ? -22.102 12.341 14.787 1.00 92.69 130 THR A N 1
ATOM 1009 C CA . THR A 1 130 ? -20.690 12.596 14.458 1.00 92.69 130 THR A CA 1
ATOM 1010 C C . THR A 1 130 ? -20.479 12.691 12.944 1.00 92.69 130 THR A C 1
ATOM 1012 O O . THR A 1 130 ? -19.785 13.592 12.478 1.00 92.69 130 THR A O 1
ATOM 1015 N N . TYR A 1 131 ? -21.099 11.804 12.158 1.00 92.12 131 TYR A N 1
ATOM 1016 C CA . TYR A 1 131 ? -21.041 11.891 10.697 1.00 92.12 131 TYR A CA 1
ATOM 1017 C C . TYR A 1 131 ? -21.766 13.115 10.154 1.00 92.12 131 TYR A C 1
ATOM 1019 O O . TYR A 1 131 ? -21.215 13.803 9.303 1.00 92.12 131 TYR A O 1
ATOM 1027 N N . ALA A 1 132 ? -22.968 13.409 10.649 1.00 93.06 132 ALA A N 1
ATOM 1028 C CA . ALA A 1 132 ? -23.743 14.553 10.190 1.00 93.06 132 ALA A CA 1
ATOM 1029 C C . ALA A 1 132 ? -22.984 15.865 10.420 1.00 93.06 132 ALA A C 1
ATOM 1031 O O . ALA A 1 132 ? -22.929 16.708 9.531 1.00 93.06 132 ALA A O 1
ATOM 1032 N N . GLN A 1 133 ? -22.320 15.996 11.572 1.00 91.88 133 GLN A N 1
ATOM 1033 C CA . GLN A 1 133 ? -21.436 17.123 11.850 1.00 91.88 133 GLN A CA 1
ATOM 1034 C C . GLN A 1 133 ? -20.215 17.141 10.918 1.00 91.88 133 GLN A C 1
ATOM 1036 O O . GLN A 1 133 ? -19.861 18.195 10.403 1.00 91.88 133 GLN A O 1
ATOM 1041 N N . GLY A 1 134 ? -19.573 15.990 10.691 1.00 92.38 134 GLY A N 1
ATOM 1042 C CA . GLY A 1 134 ? -18.393 15.887 9.826 1.00 92.38 134 GLY A CA 1
ATOM 1043 C C . GLY A 1 134 ? -18.668 16.187 8.348 1.00 92.38 134 GLY A C 1
ATOM 1044 O O . GLY A 1 134 ? -17.786 16.695 7.663 1.00 92.38 134 GLY A O 1
ATOM 1045 N N . TYR A 1 135 ? -19.881 15.898 7.870 1.00 91.56 135 TYR A N 1
ATOM 1046 C CA . TYR A 1 135 ? -20.349 16.223 6.519 1.00 91.56 135 TYR A CA 1
ATOM 1047 C C . TYR A 1 135 ? -21.121 17.550 6.438 1.00 91.56 135 TYR A C 1
ATOM 1049 O O . TYR A 1 135 ? -21.611 17.884 5.363 1.00 91.56 135 TYR A O 1
ATOM 1057 N N . GLU A 1 136 ? -21.239 18.289 7.547 1.00 93.62 136 GLU A N 1
ATOM 1058 C CA . GLU A 1 136 ? -21.963 19.567 7.629 1.00 93.62 136 GLU A CA 1
ATOM 1059 C C . GLU A 1 136 ? -23.408 19.477 7.099 1.00 93.62 136 GLU A C 1
ATOM 1061 O O . GLU A 1 136 ? -23.889 20.345 6.369 1.00 93.62 136 GLU A O 1
ATOM 1066 N N . ILE A 1 137 ? -24.107 18.393 7.450 1.00 92.12 137 ILE A N 1
ATOM 1067 C CA . ILE A 1 137 ? -25.463 18.124 6.966 1.00 92.12 137 ILE A CA 1
ATOM 1068 C C . ILE A 1 137 ? -26.447 19.148 7.556 1.00 92.12 137 ILE A C 1
ATOM 1070 O O . ILE A 1 137 ? -26.507 19.286 8.780 1.00 92.12 137 ILE A O 1
ATOM 1074 N N . PRO A 1 138 ? -27.249 19.832 6.718 1.00 92.25 138 PRO A N 1
ATOM 1075 C CA . PRO A 1 138 ? -28.284 20.755 7.173 1.00 92.25 138 PRO A CA 1
ATOM 1076 C C . PRO A 1 138 ? -29.342 20.090 8.061 1.00 92.25 138 PRO A C 1
ATOM 1078 O O . PRO A 1 138 ? -29.726 18.941 7.824 1.00 92.25 138 PRO A O 1
ATOM 1081 N N . ASP A 1 139 ? -29.868 20.838 9.035 1.00 89.19 139 ASP A N 1
ATOM 1082 C CA . ASP A 1 139 ? -30.843 20.340 10.017 1.00 89.19 139 ASP A CA 1
ATOM 1083 C C . ASP A 1 139 ? -32.101 19.733 9.370 1.00 89.19 139 ASP A C 1
ATOM 1085 O O . ASP A 1 139 ? -32.625 18.722 9.838 1.00 89.19 139 ASP A O 1
ATOM 1089 N N . ASP A 1 140 ? -32.561 20.305 8.255 1.00 92.88 140 ASP A N 1
ATOM 1090 C CA . ASP A 1 140 ? -33.722 19.839 7.490 1.00 92.88 140 ASP A CA 1
ATOM 1091 C C . ASP A 1 140 ? -33.487 18.497 6.775 1.00 92.88 140 ASP A C 1
ATOM 1093 O O . ASP A 1 140 ? -34.443 17.816 6.402 1.00 92.88 140 ASP A O 1
ATOM 1097 N N . GLN A 1 141 ? -32.227 18.089 6.606 1.00 92.06 141 GLN A N 1
ATOM 1098 C CA . GLN A 1 141 ? -31.840 16.841 5.944 1.00 92.06 141 GLN A CA 1
ATOM 1099 C C . GLN A 1 141 ? -31.379 15.754 6.922 1.00 92.06 141 GLN A C 1
ATOM 1101 O O . GLN A 1 141 ? -31.165 14.614 6.501 1.00 92.06 141 GLN A O 1
ATOM 1106 N N . LEU A 1 142 ? -31.273 16.061 8.220 1.00 89.81 142 LEU A N 1
ATOM 1107 C CA . LEU A 1 142 ? -30.765 15.133 9.235 1.00 89.81 142 LEU A CA 1
ATOM 1108 C C . LEU A 1 142 ? -31.577 13.844 9.339 1.00 89.81 142 LEU A C 1
ATOM 1110 O O . LEU A 1 142 ? -30.991 12.771 9.451 1.00 89.81 142 LEU A O 1
ATOM 1114 N N . GLU A 1 143 ? -32.909 13.915 9.284 1.00 90.38 143 GLU A N 1
ATOM 1115 C CA . GLU A 1 143 ? -33.748 12.711 9.372 1.00 90.38 143 GLU A CA 1
ATOM 1116 C C . GLU A 1 143 ? -33.522 11.777 8.183 1.00 90.38 143 GLU A C 1
ATOM 1118 O O . GLU A 1 143 ? -33.387 10.562 8.351 1.00 90.38 143 GLU A O 1
ATOM 1123 N N . ARG A 1 144 ? -33.425 12.349 6.979 1.00 92.31 144 ARG A N 1
ATOM 1124 C CA . ARG A 1 144 ? -33.151 11.589 5.762 1.00 92.31 144 ARG A CA 1
ATOM 1125 C C . ARG A 1 144 ? -31.753 10.976 5.800 1.00 92.31 144 ARG A C 1
ATOM 1127 O O . ARG A 1 144 ? -31.613 9.781 5.554 1.00 92.31 144 ARG A O 1
ATOM 1134 N N . PHE A 1 145 ? -30.748 11.766 6.171 1.00 93.25 145 PHE A N 1
ATOM 1135 C CA . PHE A 1 145 ? -29.375 11.302 6.353 1.00 93.25 145 PHE A CA 1
ATOM 1136 C C . PHE A 1 145 ? -29.301 10.164 7.380 1.00 93.25 145 PHE A C 1
ATOM 1138 O O . PHE A 1 145 ? -28.733 9.109 7.109 1.00 93.25 145 PHE A O 1
ATOM 1145 N N . ALA A 1 146 ? -29.939 10.329 8.540 1.00 91.69 146 ALA A N 1
ATOM 1146 C CA . ALA A 1 146 ? -29.984 9.303 9.572 1.00 91.69 146 ALA A CA 1
ATOM 1147 C C . ALA A 1 146 ? -30.664 8.020 9.077 1.00 91.69 146 ALA A C 1
ATOM 1149 O O . ALA A 1 146 ? -30.209 6.934 9.419 1.00 91.69 146 ALA A O 1
ATOM 1150 N N . GLY A 1 147 ? -31.726 8.117 8.271 1.00 92.56 147 GLY A N 1
ATOM 1151 C CA . GLY A 1 147 ? -32.376 6.959 7.654 1.00 92.56 147 GLY A CA 1
ATOM 1152 C C . GLY A 1 147 ? -31.464 6.205 6.682 1.00 92.56 147 GLY A C 1
ATOM 1153 O O . GLY A 1 147 ? -31.357 4.983 6.772 1.00 92.56 147 GLY A O 1
ATOM 1154 N N . GLU A 1 148 ? -30.775 6.927 5.795 1.00 92.88 148 GLU A N 1
ATOM 1155 C CA . GLU A 1 148 ? -29.888 6.346 4.775 1.00 92.88 148 GLU A CA 1
ATOM 1156 C C . GLU A 1 148 ? -28.616 5.726 5.389 1.00 92.88 148 GLU A C 1
ATOM 1158 O O . GLU A 1 148 ? -28.202 4.636 4.994 1.00 92.88 148 GLU A O 1
ATOM 1163 N N . PHE A 1 149 ? -28.019 6.371 6.396 1.00 93.69 149 PHE A N 1
ATOM 1164 C CA . PHE A 1 149 ? -26.747 5.942 6.994 1.00 93.69 149 PHE A CA 1
ATOM 1165 C C . PHE A 1 149 ? -26.895 5.020 8.210 1.00 93.69 149 PHE A C 1
ATOM 1167 O O . PHE A 1 149 ? -25.899 4.463 8.680 1.00 93.69 149 PHE A O 1
ATOM 1174 N N . ARG A 1 150 ? -28.110 4.814 8.735 1.00 94.25 150 ARG A N 1
ATOM 1175 C CA . ARG A 1 150 ? -28.339 3.954 9.909 1.00 94.25 150 ARG A CA 1
ATOM 1176 C C . ARG A 1 150 ? -27.793 2.529 9.746 1.00 94.25 150 ARG A C 1
ATOM 1178 O O . ARG A 1 150 ? -27.081 2.112 10.657 1.00 94.25 150 ARG A O 1
ATOM 1185 N N . PRO A 1 151 ? -28.015 1.802 8.631 1.00 93.75 151 PRO A N 1
ATOM 1186 C CA . PRO A 1 151 ? -27.463 0.452 8.474 1.00 93.75 151 PRO A CA 1
ATOM 1187 C C . PRO A 1 151 ? -25.929 0.422 8.547 1.00 93.75 151 PRO A C 1
ATOM 1189 O O . PRO A 1 151 ? -25.343 -0.480 9.148 1.00 93.75 151 PRO A O 1
ATOM 1192 N N . LEU A 1 152 ? -25.274 1.443 7.982 1.00 93.06 152 LEU A N 1
ATOM 1193 C CA . LEU A 1 152 ? -23.821 1.599 8.043 1.00 93.06 152 LEU A CA 1
ATOM 1194 C C . LEU A 1 152 ? -23.354 1.871 9.479 1.00 93.06 152 LEU A C 1
ATOM 1196 O O . LEU A 1 152 ? -22.414 1.234 9.954 1.00 93.06 152 LEU A O 1
ATOM 1200 N N . ALA A 1 153 ? -24.031 2.780 10.185 1.00 94.19 153 ALA A N 1
ATOM 1201 C CA . ALA A 1 153 ? -23.717 3.108 11.570 1.00 94.19 153 ALA A CA 1
ATOM 1202 C C . ALA A 1 153 ? -23.915 1.900 12.503 1.00 94.19 153 ALA A C 1
ATOM 1204 O O . ALA A 1 153 ? -23.074 1.638 13.360 1.00 94.19 153 ALA A O 1
ATOM 1205 N N . GLU A 1 154 ? -24.974 1.114 12.308 1.00 94.50 154 GLU A N 1
ATOM 1206 C CA . GLU A 1 154 ? -25.211 -0.132 13.044 1.00 94.50 154 GLU A CA 1
ATOM 1207 C C . GLU A 1 154 ? -24.118 -1.171 12.776 1.00 94.50 154 GLU A C 1
ATOM 1209 O O . GLU A 1 154 ? -23.636 -1.813 13.708 1.00 94.50 154 GLU A O 1
ATOM 1214 N N . ALA A 1 155 ? -23.687 -1.349 11.524 1.00 92.12 155 ALA A N 1
ATOM 1215 C CA . ALA A 1 155 ? -22.572 -2.238 11.199 1.00 92.12 155 ALA A CA 1
ATOM 1216 C C . ALA A 1 155 ? -21.262 -1.786 11.867 1.00 92.12 155 ALA A C 1
ATOM 1218 O O . ALA A 1 155 ? -20.551 -2.611 12.444 1.00 92.12 155 ALA A O 1
ATOM 1219 N N . GLN A 1 156 ? -20.971 -0.483 11.855 1.00 93.25 156 GLN A N 1
ATOM 1220 C CA . GLN A 1 156 ? -19.778 0.062 12.498 1.00 93.25 156 GLN A CA 1
ATOM 1221 C C . GLN A 1 156 ? -19.813 -0.090 14.023 1.00 93.25 156 GLN A C 1
ATOM 1223 O O . GLN A 1 156 ? -18.828 -0.540 14.599 1.00 93.25 156 GLN A O 1
ATOM 1228 N N . VAL A 1 157 ? -20.932 0.218 14.682 1.00 95.06 157 VAL A N 1
ATOM 1229 C CA . VAL A 1 157 ? -21.055 0.040 16.138 1.00 95.06 157 VAL A CA 1
ATOM 1230 C C . VAL A 1 157 ? -20.859 -1.426 16.522 1.00 95.06 157 VAL A C 1
ATOM 1232 O O . VAL A 1 157 ? -20.142 -1.717 17.474 1.00 95.06 157 VAL A O 1
ATOM 1235 N N . ARG A 1 158 ? -21.441 -2.363 15.765 1.00 94.19 158 ARG A N 1
ATOM 1236 C CA . ARG A 1 158 ? -21.262 -3.802 16.014 1.00 94.19 158 ARG A CA 1
ATOM 1237 C C . ARG A 1 158 ? -19.806 -4.230 15.860 1.00 94.19 158 ARG A C 1
ATOM 1239 O O . ARG A 1 158 ? -19.296 -4.950 16.714 1.00 94.19 158 ARG A O 1
ATOM 1246 N N . ARG A 1 159 ? -19.128 -3.756 14.812 1.00 93.44 159 ARG A N 1
ATOM 1247 C CA . ARG A 1 159 ? -17.693 -3.989 14.610 1.00 93.44 159 ARG A CA 1
ATOM 1248 C C . ARG A 1 159 ? -16.876 -3.473 15.789 1.00 93.44 159 ARG A C 1
ATOM 1250 O O . ARG A 1 159 ? -16.070 -4.222 16.329 1.00 93.44 159 ARG A O 1
ATOM 1257 N N . ASP A 1 160 ? -17.083 -2.217 16.167 1.00 92.50 160 ASP A N 1
ATOM 1258 C CA . ASP A 1 160 ? -16.297 -1.562 17.210 1.00 92.50 160 ASP A CA 1
ATOM 1259 C C . ASP A 1 160 ? -16.496 -2.289 18.559 1.00 92.50 160 ASP A C 1
ATOM 1261 O O . ASP A 1 160 ? -15.516 -2.620 19.215 1.00 92.50 160 ASP A O 1
ATOM 1265 N N . LEU A 1 161 ? -17.726 -2.701 18.900 1.00 93.19 161 LEU A N 1
ATOM 1266 C CA . LEU A 1 161 ? -18.006 -3.515 20.095 1.00 93.19 161 LEU A CA 1
ATOM 1267 C C . LEU A 1 161 ? -17.292 -4.877 20.094 1.00 93.19 161 LEU A C 1
ATOM 1269 O O . LEU A 1 161 ? -16.790 -5.314 21.130 1.00 93.19 161 LEU A O 1
ATOM 1273 N N . VAL A 1 162 ? -17.257 -5.566 18.947 1.00 92.25 162 VAL A N 1
ATOM 1274 C CA . VAL A 1 162 ? -16.547 -6.850 18.815 1.00 92.25 162 VAL A CA 1
ATOM 1275 C C . VAL A 1 162 ? -15.050 -6.653 19.034 1.00 92.25 162 VAL A C 1
ATOM 1277 O O . VAL A 1 162 ? -14.434 -7.419 19.776 1.00 92.25 162 VAL A O 1
ATOM 1280 N N . LEU A 1 163 ? -14.466 -5.631 18.407 1.00 92.25 163 LEU A N 1
ATOM 1281 C CA . LEU A 1 163 ? -13.041 -5.346 18.534 1.00 92.25 163 LEU A CA 1
ATOM 1282 C C . LEU A 1 163 ? -12.681 -4.938 19.962 1.00 92.25 163 LEU A C 1
ATOM 1284 O O . LEU A 1 163 ? -11.750 -5.515 20.518 1.00 92.25 163 LEU A O 1
ATOM 1288 N N . ASP A 1 164 ? -13.446 -4.037 20.577 1.00 92.50 164 ASP A N 1
ATOM 1289 C CA . ASP A 1 164 ? -13.225 -3.595 21.956 1.00 92.50 164 ASP A CA 1
ATOM 1290 C C . ASP A 1 164 ? -13.249 -4.786 22.925 1.00 92.50 164 ASP A C 1
ATOM 1292 O O . ASP A 1 164 ? -12.330 -4.957 23.729 1.00 92.50 164 ASP A O 1
ATOM 1296 N N . TYR A 1 165 ? -14.226 -5.690 22.781 1.00 92.62 165 TYR A N 1
ATOM 1297 C CA . TYR A 1 165 ? -14.304 -6.902 23.599 1.00 92.62 165 TYR A CA 1
ATOM 1298 C C . TYR A 1 165 ? -13.074 -7.810 23.436 1.00 92.62 165 TYR A C 1
ATOM 1300 O O . TYR A 1 165 ? -12.542 -8.336 24.418 1.00 92.62 165 TYR A O 1
ATOM 1308 N N . VAL A 1 166 ? -12.602 -8.010 22.201 1.00 92.81 166 VAL A N 1
ATOM 1309 C CA . VAL A 1 166 ? -11.411 -8.830 21.921 1.00 92.81 166 VAL A CA 1
ATOM 1310 C C . VAL A 1 166 ? -10.159 -8.181 22.505 1.00 92.81 166 VAL A C 1
ATOM 1312 O O . VAL A 1 166 ? -9.357 -8.868 23.143 1.00 92.81 166 VAL A O 1
ATOM 1315 N N . VAL A 1 167 ? -10.008 -6.867 22.329 1.00 94.56 167 VAL A N 1
ATOM 1316 C CA . VAL A 1 167 ? -8.883 -6.089 22.855 1.00 94.56 167 VAL A CA 1
ATOM 1317 C C . VAL A 1 167 ? -8.825 -6.181 24.373 1.00 94.56 167 VAL A C 1
ATOM 1319 O O . VAL A 1 167 ? -7.757 -6.469 24.914 1.00 94.56 167 VAL A O 1
ATOM 1322 N N . GLU A 1 168 ? -9.952 -5.995 25.063 1.00 93.56 168 GLU A N 1
ATOM 1323 C CA . GLU A 1 168 ? -10.023 -6.089 26.523 1.00 93.56 168 GLU A CA 1
ATOM 1324 C C . GLU A 1 168 ? -9.709 -7.502 27.022 1.00 93.56 168 GLU A C 1
ATOM 1326 O O . GLU A 1 168 ? -8.883 -7.682 27.921 1.00 93.56 168 GLU A O 1
ATOM 1331 N N . LYS A 1 169 ? -10.327 -8.523 26.417 1.00 93.31 169 LYS A N 1
ATOM 1332 C CA . LYS A 1 169 ? -10.182 -9.918 26.850 1.00 93.31 169 LYS A CA 1
ATOM 1333 C C . LYS A 1 169 ? -8.763 -10.448 26.658 1.00 93.31 169 LYS A C 1
ATOM 1335 O O . LYS A 1 169 ? -8.279 -11.207 27.495 1.00 93.31 169 LYS A O 1
ATOM 1340 N N . GLN A 1 170 ? -8.114 -10.058 25.564 1.00 92.94 170 GLN A N 1
ATOM 1341 C CA . GLN A 1 170 ? -6.783 -10.540 25.186 1.00 92.94 170 GLN A CA 1
ATOM 1342 C C . GLN A 1 170 ? -5.659 -9.559 25.543 1.00 92.94 170 GLN A C 1
ATOM 1344 O O . GLN A 1 170 ? -4.492 -9.870 25.318 1.00 92.94 170 GLN A O 1
ATOM 1349 N N . LYS A 1 171 ? -5.993 -8.396 26.123 1.00 92.75 171 LYS A N 1
ATOM 1350 C CA . LYS A 1 171 ? -5.049 -7.326 26.491 1.00 92.75 171 LYS A CA 1
ATOM 1351 C C . LYS A 1 171 ? -4.170 -6.900 25.311 1.00 92.75 171 LYS A C 1
ATOM 1353 O O . LYS A 1 171 ? -2.946 -6.850 25.408 1.00 92.75 171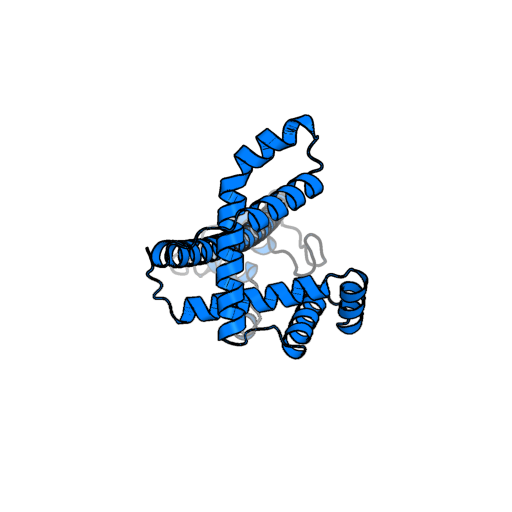 LYS A O 1
ATOM 1358 N N . LEU A 1 172 ? -4.811 -6.628 24.174 1.00 93.44 172 LEU A N 1
ATOM 1359 C CA . LEU A 1 172 ? -4.139 -6.317 22.906 1.00 93.44 172 LEU A CA 1
ATOM 1360 C C . LEU A 1 172 ? -3.914 -4.816 22.683 1.00 93.44 172 LEU A C 1
ATOM 1362 O O . LEU A 1 172 ? -3.659 -4.417 21.546 1.00 93.44 172 LEU A O 1
ATOM 1366 N N . GLN A 1 173 ? -3.985 -3.991 23.734 1.00 93.12 173 GLN A N 1
ATOM 1367 C CA . GLN A 1 173 ? -3.681 -2.564 23.614 1.00 93.12 173 GLN A CA 1
ATOM 1368 C C . GLN A 1 173 ? -2.287 -2.353 23.002 1.00 93.12 173 GLN A C 1
ATOM 1370 O O . GLN A 1 173 ? -1.363 -3.153 23.211 1.00 93.12 173 GLN A O 1
ATOM 1375 N N . ALA A 1 174 ? -2.151 -1.298 22.204 1.00 91.81 174 ALA A N 1
ATOM 1376 C CA . ALA A 1 174 ? -0.866 -0.899 21.654 1.00 91.81 174 ALA A CA 1
ATOM 1377 C C . ALA A 1 174 ? 0.108 -0.526 22.780 1.00 91.81 174 ALA A C 1
ATOM 1379 O O . ALA A 1 174 ? -0.264 0.139 23.747 1.00 91.81 174 ALA A O 1
ATOM 1380 N N . THR A 1 175 ? 1.355 -0.968 22.660 1.00 93.50 175 THR A N 1
ATOM 1381 C CA . THR A 1 175 ? 2.421 -0.595 23.595 1.00 93.50 175 THR A CA 1
ATOM 1382 C C . THR A 1 175 ? 3.179 0.635 23.096 1.00 93.50 175 THR A C 1
ATOM 1384 O O . THR A 1 175 ? 3.164 0.947 21.904 1.00 93.50 175 THR A O 1
ATOM 1387 N N . GLU A 1 176 ? 3.880 1.329 23.998 1.00 90.69 176 GLU A N 1
ATOM 1388 C CA . GLU A 1 176 ? 4.752 2.457 23.625 1.00 90.69 176 GLU A CA 1
ATOM 1389 C C . GLU A 1 176 ? 5.834 2.023 22.623 1.00 90.69 176 GLU A C 1
ATOM 1391 O O . GLU A 1 176 ? 6.060 2.697 21.625 1.00 90.69 176 GLU A O 1
ATOM 1396 N N . GLU A 1 177 ? 6.409 0.834 22.813 1.00 91.62 177 GLU A N 1
ATOM 1397 C CA . GLU A 1 177 ? 7.381 0.234 21.893 1.00 91.62 177 GLU A CA 1
ATOM 1398 C C . GLU A 1 177 ? 6.803 0.056 20.473 1.00 91.62 177 GLU A C 1
ATOM 1400 O O . GLU A 1 177 ? 7.447 0.387 19.478 1.00 91.62 177 GLU A O 1
ATOM 1405 N N . GLU A 1 178 ? 5.565 -0.435 20.348 1.00 92.44 178 GLU A N 1
ATOM 1406 C CA . GLU A 1 178 ? 4.897 -0.601 19.048 1.00 92.44 178 GLU A CA 1
ATOM 1407 C C . GLU A 1 178 ? 4.595 0.753 18.387 1.00 92.44 178 GLU A C 1
ATOM 1409 O O . GLU A 1 178 ? 4.699 0.895 17.160 1.00 92.44 178 GLU A O 1
ATOM 1414 N N . LEU A 1 179 ? 4.241 1.757 19.193 1.00 91.81 179 LEU A N 1
ATOM 1415 C CA . LEU A 1 179 ? 4.025 3.124 18.735 1.00 91.81 179 LEU A CA 1
ATOM 1416 C C . LEU A 1 179 ? 5.328 3.728 18.197 1.00 91.81 179 LEU A C 1
ATOM 1418 O O . LEU A 1 179 ? 5.342 4.254 17.081 1.00 91.81 179 LEU A O 1
ATOM 1422 N N . ASP A 1 180 ? 6.429 3.575 18.928 1.00 91.12 180 ASP A N 1
ATOM 1423 C CA . ASP A 1 180 ? 7.753 4.057 18.537 1.00 91.12 180 ASP A CA 1
ATOM 1424 C C . ASP A 1 180 ? 8.241 3.380 17.254 1.00 91.12 180 ASP A C 1
ATOM 1426 O O . ASP A 1 180 ? 8.683 4.052 16.317 1.00 91.12 180 ASP A O 1
ATOM 1430 N N . GLN A 1 181 ? 8.070 2.060 17.139 1.00 92.94 181 GLN A N 1
ATOM 1431 C CA . GLN A 1 181 ? 8.385 1.317 15.916 1.00 92.94 181 GLN A CA 1
ATOM 1432 C C . GLN A 1 181 ? 7.561 1.810 14.719 1.00 92.94 181 GLN A C 1
ATOM 1434 O O . GLN A 1 181 ? 8.082 1.966 13.606 1.00 92.94 181 GLN A O 1
ATOM 1439 N N . ARG A 1 182 ? 6.269 2.096 14.922 1.00 92.06 182 ARG A N 1
ATOM 1440 C CA . ARG A 1 182 ? 5.400 2.640 13.871 1.00 92.06 182 ARG A CA 1
ATOM 1441 C C . ARG A 1 182 ? 5.842 4.043 13.458 1.00 92.06 182 ARG A C 1
ATOM 1443 O O . ARG A 1 182 ? 5.900 4.324 12.258 1.00 92.06 182 ARG A O 1
ATOM 1450 N N . VAL A 1 183 ? 6.193 4.901 14.413 1.00 92.06 183 VAL A N 1
ATOM 1451 C CA . VAL A 1 183 ? 6.715 6.249 14.150 1.00 92.06 183 VAL A CA 1
ATOM 1452 C C . VAL A 1 183 ? 8.048 6.183 13.404 1.00 92.06 183 VAL A C 1
ATOM 1454 O O . VAL A 1 183 ? 8.200 6.869 12.392 1.00 92.06 183 VAL A O 1
ATOM 1457 N N . ALA A 1 184 ? 8.966 5.300 13.801 1.00 92.31 184 ALA A N 1
ATOM 1458 C CA . ALA A 1 184 ? 10.234 5.078 13.109 1.00 92.31 184 ALA A CA 1
ATOM 1459 C C . ALA A 1 184 ? 10.025 4.626 11.653 1.00 92.31 184 ALA A C 1
ATOM 1461 O O . ALA A 1 184 ? 10.683 5.123 10.737 1.00 92.31 184 ALA A O 1
ATOM 1462 N N . LYS A 1 185 ? 9.045 3.748 11.399 1.00 92.12 185 LYS A N 1
ATOM 1463 C CA . LYS A 1 185 ? 8.682 3.322 10.037 1.00 92.12 185 LYS A CA 1
ATOM 1464 C C . LYS A 1 185 ? 8.130 4.476 9.193 1.00 92.12 185 LYS A C 1
ATOM 1466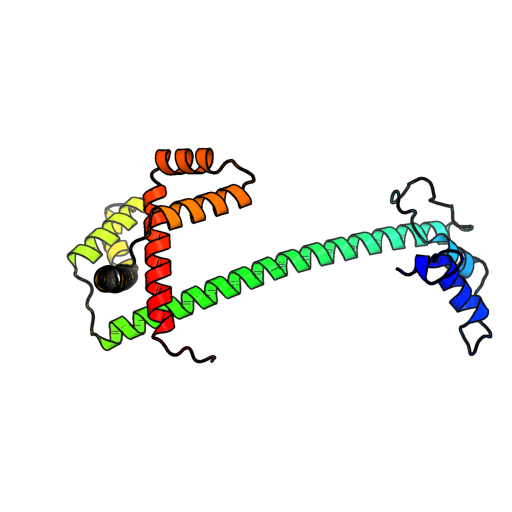 O O . LYS A 1 185 ? 8.452 4.581 8.007 1.00 92.12 185 LYS A O 1
ATOM 1471 N N . ILE A 1 186 ? 7.307 5.348 9.781 1.00 89.81 186 ILE A N 1
ATOM 1472 C CA . ILE A 1 186 ? 6.800 6.559 9.111 1.00 89.81 186 ILE A CA 1
ATOM 1473 C C . ILE A 1 186 ? 7.956 7.517 8.802 1.00 89.81 186 ILE A C 1
ATOM 1475 O O . ILE A 1 186 ? 8.027 8.053 7.695 1.00 89.81 186 ILE A O 1
ATOM 1479 N N . ALA A 1 187 ? 8.868 7.699 9.754 1.00 91.25 187 ALA A N 1
ATOM 1480 C CA . ALA A 1 187 ? 10.041 8.549 9.621 1.00 91.25 187 ALA A CA 1
ATOM 1481 C C . ALA A 1 187 ? 10.968 8.063 8.495 1.00 91.25 187 ALA A C 1
ATOM 1483 O O . ALA A 1 187 ? 11.317 8.850 7.618 1.00 91.25 187 ALA A O 1
ATOM 1484 N N . GLY A 1 188 ? 11.243 6.755 8.422 1.00 91.69 188 GLY A N 1
ATOM 1485 C CA . GLY A 1 188 ? 12.044 6.152 7.352 1.00 91.69 188 GLY A CA 1
ATOM 1486 C C . GLY A 1 188 ? 11.450 6.357 5.955 1.00 91.69 188 GLY A C 1
ATOM 1487 O O . GLY A 1 188 ? 12.171 6.704 5.024 1.00 91.69 188 GLY A O 1
ATOM 1488 N N . ARG A 1 189 ? 10.121 6.242 5.806 1.00 88.75 189 ARG A N 1
ATOM 1489 C CA . ARG A 1 189 ? 9.433 6.528 4.529 1.00 88.75 189 ARG A CA 1
ATOM 1490 C C . ARG A 1 189 ? 9.522 7.995 4.112 1.00 88.75 189 ARG A C 1
ATOM 1492 O O . ARG A 1 189 ? 9.501 8.288 2.923 1.00 88.75 189 ARG A O 1
ATOM 1499 N N . ARG A 1 190 ? 9.586 8.910 5.082 1.00 87.38 190 ARG A N 1
ATOM 1500 C CA . ARG A 1 190 ? 9.671 10.360 4.854 1.00 87.38 190 ARG A CA 1
ATOM 1501 C C . ARG A 1 190 ? 11.105 10.892 4.852 1.00 87.38 190 ARG A C 1
ATOM 1503 O O . ARG A 1 190 ? 11.272 12.093 4.681 1.00 87.38 190 ARG A O 1
ATOM 1510 N N . GLN A 1 191 ? 12.104 10.028 5.067 1.00 89.25 191 GLN A N 1
ATOM 1511 C CA . GLN A 1 191 ? 13.500 10.414 5.314 1.00 89.25 191 GLN A CA 1
ATOM 1512 C C . GLN A 1 191 ? 13.621 11.517 6.384 1.00 89.25 191 GLN A C 1
ATOM 1514 O O . GLN A 1 191 ? 14.410 12.450 6.258 1.00 89.25 191 GLN A O 1
ATOM 1519 N N . ALA A 1 192 ? 12.794 11.425 7.426 1.00 90.44 192 ALA A N 1
ATOM 1520 C CA . ALA A 1 192 ? 12.730 12.388 8.518 1.00 90.44 192 ALA A CA 1
ATOM 1521 C C . ALA A 1 192 ? 13.274 11.779 9.815 1.00 90.44 192 ALA A C 1
ATOM 1523 O O . ALA A 1 192 ? 13.333 10.558 9.963 1.00 90.44 192 ALA A O 1
ATOM 1524 N N . ASP A 1 193 ? 13.631 12.634 10.771 1.00 91.81 193 ASP A N 1
ATOM 1525 C CA . ASP A 1 193 ? 14.017 12.194 12.110 1.00 91.81 193 ASP A CA 1
ATOM 1526 C C . ASP A 1 193 ? 12.791 11.660 12.891 1.00 91.81 193 ASP A C 1
ATOM 1528 O O . ASP A 1 193 ? 11.753 12.336 12.930 1.00 91.81 193 ASP A O 1
ATOM 1532 N N . PRO A 1 194 ? 12.872 10.475 13.530 1.00 88.69 194 PRO A N 1
ATOM 1533 C CA . PRO A 1 194 ? 11.759 9.901 14.288 1.00 88.69 194 PRO A CA 1
ATOM 1534 C C . PRO A 1 194 ? 11.228 10.802 15.409 1.00 88.69 194 PRO A C 1
ATOM 1536 O O . PRO A 1 194 ? 10.012 10.881 15.592 1.00 88.69 194 PRO A O 1
ATOM 1539 N N . GLY A 1 195 ? 12.100 11.528 16.116 1.00 88.75 195 GLY A N 1
ATOM 1540 C CA . GLY A 1 195 ? 11.703 12.427 17.201 1.00 88.75 195 GLY A CA 1
ATOM 1541 C C . GLY A 1 195 ? 10.898 13.626 16.698 1.00 88.75 195 GLY A C 1
ATOM 1542 O O . GLY A 1 195 ? 9.895 14.012 17.304 1.00 88.75 195 GLY A O 1
ATOM 1543 N N . GLN A 1 196 ? 11.268 14.174 15.537 1.00 88.50 196 GLN A N 1
ATOM 1544 C CA . GLN A 1 196 ? 10.499 15.242 14.886 1.00 88.50 196 GLN A CA 1
ATOM 1545 C C . GLN A 1 196 ? 9.114 14.765 14.431 1.00 88.50 196 GLN A C 1
ATOM 1547 O O . GLN A 1 196 ? 8.120 15.480 14.602 1.00 88.50 196 GLN A O 1
ATOM 1552 N N . VAL A 1 197 ? 9.028 13.552 13.876 1.00 88.50 197 VAL A N 1
ATOM 1553 C CA . VAL A 1 197 ? 7.748 12.949 13.473 1.00 88.50 197 VAL A CA 1
ATOM 1554 C C . VAL A 1 197 ? 6.865 12.701 14.694 1.00 88.50 197 VAL A C 1
ATOM 1556 O O . VAL A 1 197 ? 5.682 13.043 14.658 1.00 88.50 197 VAL A O 1
ATOM 1559 N N . TYR A 1 198 ? 7.434 12.185 15.785 1.00 89.62 198 TYR A N 1
ATOM 1560 C CA . TYR A 1 198 ? 6.718 11.971 17.040 1.00 89.62 198 TYR A CA 1
ATOM 1561 C C . TYR A 1 198 ? 6.112 13.276 17.572 1.00 89.62 198 TYR A C 1
ATOM 1563 O O . TYR A 1 198 ? 4.901 13.366 17.781 1.00 89.62 198 TYR A O 1
ATOM 1571 N N . ALA A 1 199 ? 6.927 14.329 17.701 1.00 88.81 199 ALA A N 1
ATOM 1572 C CA . ALA A 1 199 ? 6.479 15.635 18.183 1.00 88.81 199 ALA A CA 1
ATOM 1573 C C . ALA A 1 199 ? 5.394 16.253 17.280 1.00 88.81 199 ALA A C 1
ATOM 1575 O O .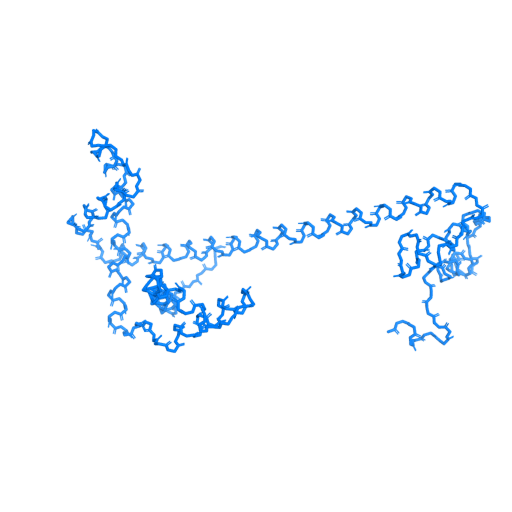 ALA A 1 199 ? 4.434 16.859 17.766 1.00 88.81 199 ALA A O 1
ATOM 1576 N N . SER A 1 200 ? 5.511 16.075 15.960 1.00 88.81 200 SER A N 1
ATOM 1577 C CA . SER A 1 200 ? 4.505 16.524 14.992 1.00 88.81 200 SER A CA 1
ATOM 1578 C C . SER A 1 200 ? 3.168 15.799 15.172 1.00 88.81 200 SER A C 1
ATOM 1580 O O . SER A 1 200 ? 2.120 16.448 15.234 1.00 88.81 200 SER A O 1
ATOM 1582 N N . LEU A 1 201 ? 3.196 14.470 15.306 1.00 88.00 201 LEU A N 1
ATOM 1583 C CA . LEU A 1 201 ? 1.998 13.657 15.526 1.00 88.00 201 LEU A CA 1
ATOM 1584 C C . LEU A 1 201 ? 1.344 13.966 16.874 1.00 88.00 201 LEU A C 1
ATOM 1586 O O . LEU A 1 201 ? 0.116 14.032 16.952 1.00 88.00 201 LEU A O 1
ATOM 1590 N N . GLN A 1 202 ? 2.149 14.212 17.910 1.00 89.12 202 GLN A N 1
ATOM 1591 C CA . GLN A 1 202 ? 1.664 14.608 19.228 1.00 89.12 202 GLN A CA 1
ATOM 1592 C C . GLN A 1 202 ? 0.946 15.955 19.171 1.00 89.12 202 GLN A C 1
ATOM 1594 O O . GLN A 1 202 ? -0.187 16.070 19.635 1.00 89.12 202 GLN A O 1
ATOM 1599 N N . LYS A 1 203 ? 1.571 16.962 18.546 1.00 88.38 203 LYS A N 1
ATOM 1600 C CA . LYS A 1 203 ? 0.990 18.302 18.391 1.00 88.38 203 LYS A CA 1
ATOM 1601 C C . LYS A 1 203 ? -0.314 18.280 17.589 1.00 88.38 203 LYS A C 1
ATOM 1603 O O . LYS A 1 203 ? -1.208 19.072 17.863 1.00 88.38 203 LYS A O 1
ATOM 1608 N N . ALA A 1 204 ? -0.422 17.376 16.618 1.00 87.38 204 ALA A N 1
ATOM 1609 C CA . ALA A 1 204 ? -1.617 17.202 15.801 1.00 87.38 204 ALA A CA 1
ATOM 1610 C C . ALA A 1 204 ? -2.702 16.324 16.461 1.00 87.38 204 ALA A C 1
ATOM 1612 O O . ALA A 1 204 ? -3.751 16.124 15.859 1.00 87.38 204 ALA A O 1
ATOM 1613 N N . GLY A 1 205 ? -2.460 15.755 17.651 1.00 85.62 205 GLY A N 1
ATOM 1614 C CA . GLY A 1 205 ? -3.395 14.837 18.317 1.00 85.62 205 GLY A CA 1
ATOM 1615 C C . GLY A 1 205 ? -3.532 13.462 17.646 1.00 85.62 205 GLY A C 1
ATOM 1616 O O . GLY A 1 205 ? -4.364 12.657 18.057 1.00 85.62 205 GLY A O 1
ATOM 1617 N N . ARG A 1 206 ? -2.694 13.159 16.649 1.00 89.19 206 ARG A N 1
ATOM 1618 C CA . ARG A 1 206 ? -2.784 11.952 15.808 1.00 89.19 206 ARG A CA 1
ATOM 1619 C C . ARG A 1 206 ? -2.109 10.724 16.413 1.00 89.19 206 ARG A C 1
ATOM 1621 O O . ARG A 1 206 ? -2.249 9.630 15.880 1.00 89.19 206 ARG A O 1
ATOM 1628 N N . LEU A 1 207 ? -1.397 10.877 17.532 1.00 88.31 207 LEU A N 1
ATOM 1629 C CA . LEU A 1 207 ? -0.824 9.734 18.255 1.00 88.31 207 LEU A CA 1
ATOM 1630 C C . LEU A 1 207 ? -1.907 8.766 18.745 1.00 88.31 207 LEU A C 1
ATOM 1632 O O . LEU A 1 207 ? -1.741 7.562 18.596 1.00 88.31 207 LEU A O 1
ATOM 1636 N N . ARG A 1 208 ? -3.041 9.280 19.241 1.00 88.00 208 ARG A N 1
ATOM 1637 C CA . ARG A 1 208 ? -4.166 8.436 19.683 1.00 88.00 208 ARG A CA 1
ATOM 1638 C C . ARG A 1 208 ? -4.793 7.654 18.532 1.00 88.00 208 ARG A C 1
ATOM 1640 O O . ARG A 1 208 ? -5.195 6.511 18.708 1.00 88.00 208 ARG A O 1
ATOM 1647 N N . GLU A 1 209 ? -4.868 8.259 17.347 1.00 88.94 209 GLU A N 1
ATOM 1648 C CA . GLU A 1 209 ? -5.337 7.566 16.141 1.00 88.94 209 GLU A CA 1
ATOM 1649 C C . GLU A 1 209 ? -4.393 6.418 15.777 1.00 88.94 209 GLU A C 1
ATOM 1651 O O . GLU A 1 209 ? -4.847 5.330 15.436 1.00 88.94 209 GLU A O 1
ATOM 1656 N N . LEU A 1 210 ? -3.082 6.649 15.886 1.00 90.38 210 LEU A N 1
ATOM 1657 C CA . LEU A 1 210 ? -2.063 5.650 15.584 1.00 90.38 210 LEU A CA 1
ATOM 1658 C C . LEU A 1 210 ? -2.090 4.483 16.579 1.00 90.38 210 LEU A C 1
ATOM 1660 O O . LEU A 1 210 ? -2.031 3.326 16.174 1.00 90.38 210 LEU A O 1
ATOM 1664 N N . GLU A 1 211 ? -2.233 4.786 17.867 1.00 92.12 211 GLU A N 1
ATOM 1665 C CA . GLU A 1 211 ? -2.409 3.800 18.936 1.00 92.12 211 GLU A CA 1
ATOM 1666 C C . GLU A 1 211 ? -3.658 2.936 18.703 1.00 92.12 211 GLU A C 1
ATOM 1668 O O . GLU A 1 211 ? -3.596 1.703 18.759 1.00 92.12 211 GLU A O 1
ATOM 1673 N N . ARG A 1 212 ? -4.785 3.573 18.356 1.00 90.81 212 ARG A N 1
ATOM 1674 C CA . ARG A 1 212 ? -6.027 2.878 18.005 1.00 90.81 212 ARG A CA 1
ATOM 1675 C C . ARG A 1 212 ? -5.835 1.972 16.788 1.00 90.81 212 ARG A C 1
ATOM 1677 O O . ARG A 1 212 ? -6.240 0.817 16.837 1.00 90.81 212 ARG A O 1
ATOM 1684 N N . GLN A 1 213 ? -5.172 2.453 15.736 1.00 91.50 213 GLN A N 1
ATOM 1685 C CA . GLN A 1 213 ? -4.882 1.649 14.542 1.00 91.50 213 GLN A CA 1
ATOM 1686 C C . GLN A 1 213 ? -4.047 0.406 14.864 1.00 91.50 213 GLN A C 1
ATOM 1688 O O . GLN A 1 213 ? -4.379 -0.684 14.407 1.00 91.50 213 GLN A O 1
ATOM 1693 N N . ILE A 1 214 ? -2.989 0.546 15.669 1.00 94.12 214 ILE A N 1
ATOM 1694 C CA . ILE A 1 214 ? -2.152 -0.590 16.087 1.00 94.12 214 ILE A CA 1
ATOM 1695 C C . ILE A 1 214 ? -2.988 -1.597 16.887 1.00 94.12 214 ILE A C 1
ATOM 1697 O O . ILE A 1 214 ? -2.911 -2.801 16.647 1.00 94.12 214 ILE A O 1
ATOM 1701 N N . THR A 1 215 ? -3.818 -1.105 17.805 1.00 93.62 215 THR A N 1
ATOM 1702 C CA . THR A 1 215 ? -4.699 -1.939 18.631 1.00 93.62 215 THR A CA 1
ATOM 1703 C C . THR A 1 215 ? -5.707 -2.718 17.773 1.00 93.62 215 THR A C 1
ATOM 1705 O O . THR A 1 215 ? -5.862 -3.928 17.944 1.00 93.62 215 THR A O 1
ATOM 1708 N N . GLU A 1 216 ? -6.344 -2.057 16.802 1.00 91.38 216 GLU A N 1
ATOM 1709 C CA . GLU A 1 216 ? -7.271 -2.693 15.858 1.00 91.38 216 GLU A CA 1
ATOM 1710 C C . GLU A 1 216 ? -6.564 -3.744 14.988 1.00 91.38 216 GLU A C 1
ATOM 1712 O O . GLU A 1 216 ? -7.064 -4.861 14.844 1.00 91.38 216 GLU A O 1
ATOM 1717 N N . GLU A 1 217 ? -5.379 -3.436 14.447 1.00 92.19 217 GLU A N 1
ATOM 1718 C CA . GLU A 1 217 ? -4.576 -4.391 13.669 1.00 92.19 217 GLU A CA 1
ATOM 1719 C C . GLU A 1 217 ? -4.248 -5.655 14.483 1.00 92.19 217 GLU A C 1
ATOM 1721 O O . GLU A 1 217 ? -4.384 -6.769 13.972 1.00 92.19 217 GLU A O 1
ATOM 1726 N N . LYS A 1 218 ? -3.880 -5.506 15.763 1.00 94.12 218 LYS A N 1
ATOM 1727 C CA . LYS A 1 218 ? -3.604 -6.636 16.668 1.00 94.12 218 LYS A CA 1
ATOM 1728 C C . LYS A 1 218 ? -4.849 -7.478 16.934 1.00 94.12 218 LYS A C 1
ATOM 1730 O O . LYS A 1 218 ? -4.771 -8.706 16.901 1.00 94.12 218 LYS A O 1
ATOM 1735 N N . ALA A 1 219 ? -5.993 -6.837 17.172 1.00 93.94 219 ALA A N 1
ATOM 1736 C CA . ALA A 1 219 ? -7.261 -7.528 17.385 1.00 93.94 219 ALA A CA 1
ATOM 1737 C C . ALA A 1 219 ? -7.663 -8.360 16.158 1.00 93.94 219 ALA A C 1
ATOM 1739 O O . ALA A 1 219 ? -7.979 -9.544 16.291 1.00 93.94 219 ALA A O 1
ATOM 1740 N N . PHE A 1 220 ? -7.570 -7.783 14.956 1.00 92.00 220 PHE A N 1
ATOM 1741 C CA . PHE A 1 220 ? -7.838 -8.510 13.715 1.00 92.00 220 PHE A CA 1
ATOM 1742 C C . PHE A 1 220 ? -6.850 -9.649 13.478 1.00 92.00 220 PHE A C 1
ATOM 1744 O O . PHE A 1 220 ? -7.275 -10.748 13.127 1.00 92.00 220 PHE A O 1
ATOM 1751 N N . ALA A 1 221 ? -5.553 -9.429 13.708 1.00 91.62 221 ALA A N 1
ATOM 1752 C CA . ALA A 1 221 ? -4.548 -10.479 13.570 1.00 91.62 221 ALA A CA 1
ATOM 1753 C C . ALA A 1 221 ? -4.842 -11.671 14.498 1.00 91.62 221 ALA A C 1
ATOM 1755 O O . ALA A 1 221 ? -4.737 -12.822 14.076 1.00 91.62 221 ALA A O 1
ATOM 1756 N N . HIS A 1 222 ? -5.270 -11.405 15.735 1.00 92.62 222 HIS A N 1
ATOM 1757 C CA . HIS A 1 222 ? -5.669 -12.449 16.677 1.00 92.62 222 HIS A CA 1
ATOM 1758 C C . HIS A 1 222 ? -6.910 -13.221 16.208 1.00 92.62 222 HIS A C 1
ATOM 1760 O O . HIS A 1 222 ? -6.918 -14.451 16.242 1.00 92.62 222 HIS A O 1
ATOM 1766 N N . LEU A 1 223 ? -7.944 -12.516 15.738 1.00 90.25 223 LEU A N 1
ATOM 1767 C CA . LEU A 1 223 ? -9.160 -13.147 15.218 1.00 90.25 223 LEU A CA 1
ATOM 1768 C C . LEU A 1 223 ? -8.877 -14.000 13.973 1.00 90.25 223 LEU A C 1
ATOM 1770 O O . LEU A 1 223 ? -9.397 -15.109 13.857 1.00 90.25 223 LEU A O 1
ATOM 1774 N N . LEU A 1 224 ? -8.016 -13.522 13.072 1.00 89.06 224 LEU A N 1
ATOM 1775 C CA . LEU A 1 224 ? -7.604 -14.260 11.878 1.00 89.06 224 LEU A CA 1
ATOM 1776 C C . LEU A 1 224 ? -6.826 -15.532 12.224 1.00 89.06 224 LEU A C 1
ATOM 1778 O O . LEU A 1 224 ? -7.089 -16.570 11.631 1.00 89.06 224 LEU A O 1
ATOM 1782 N N . GLN A 1 225 ? -5.928 -15.492 13.214 1.00 89.62 225 GLN A N 1
ATOM 1783 C CA . GLN A 1 225 ? -5.193 -16.682 13.671 1.00 89.62 225 GLN A CA 1
ATOM 1784 C C . GLN A 1 225 ? -6.104 -17.783 14.232 1.00 89.62 225 GLN A C 1
ATOM 1786 O O . GLN A 1 225 ? -5.734 -18.955 14.213 1.00 89.62 225 GLN A O 1
ATOM 1791 N N . GLN A 1 226 ? -7.279 -17.417 14.745 1.00 87.12 226 GLN A N 1
ATOM 1792 C CA . GLN A 1 226 ? -8.273 -18.357 15.272 1.00 87.12 226 GLN A CA 1
ATOM 1793 C C . GLN A 1 226 ? -9.299 -18.803 14.225 1.00 87.12 226 GLN A C 1
ATOM 1795 O O . GLN A 1 226 ? -10.138 -19.655 14.515 1.00 87.12 226 GLN A O 1
ATOM 1800 N N . SER A 1 227 ? -9.239 -18.236 13.021 1.00 85.25 227 SER A N 1
ATOM 1801 C CA . SER A 1 227 ? -10.199 -18.477 11.950 1.00 85.25 227 SER A CA 1
ATOM 1802 C C . SER A 1 227 ? -9.584 -19.345 10.856 1.00 85.25 227 SER A C 1
ATOM 1804 O O . SER A 1 227 ? -8.381 -19.312 10.608 1.00 85.25 227 SER A O 1
ATOM 1806 N N . THR A 1 228 ? -10.415 -20.132 10.174 1.00 82.38 228 THR A N 1
ATOM 1807 C CA . THR A 1 228 ? -9.978 -20.881 8.988 1.00 82.38 228 THR A CA 1
ATOM 1808 C C . THR A 1 228 ? -10.271 -20.042 7.751 1.00 82.38 228 THR A C 1
ATOM 1810 O O . THR A 1 228 ? -11.434 -19.780 7.457 1.00 82.38 228 THR A O 1
ATOM 1813 N N . VAL A 1 229 ? -9.229 -19.615 7.037 1.00 76.38 229 VAL A N 1
ATOM 1814 C CA . VAL A 1 229 ? -9.366 -18.899 5.761 1.00 76.38 229 VAL A CA 1
ATOM 1815 C C . VAL A 1 229 ? -9.312 -19.924 4.632 1.00 76.38 229 VAL A C 1
ATOM 1817 O O . VAL A 1 229 ? -8.293 -20.584 4.443 1.00 76.38 229 VAL A O 1
ATOM 1820 N N . THR A 1 230 ? -10.412 -20.085 3.900 1.00 76.44 230 THR A N 1
ATOM 1821 C CA . THR A 1 230 ? -10.463 -20.896 2.677 1.00 76.44 230 THR A CA 1
ATOM 1822 C C . THR A 1 230 ? -10.367 -19.981 1.464 1.00 76.44 230 THR A C 1
ATOM 1824 O O . THR A 1 230 ? -11.149 -19.036 1.362 1.00 76.44 230 THR A O 1
ATOM 1827 N N . GLU A 1 231 ? -9.435 -20.254 0.551 1.00 65.56 231 GLU A N 1
ATOM 1828 C CA . GLU A 1 231 ? -9.421 -19.598 -0.762 1.00 65.56 231 GLU A CA 1
ATOM 1829 C C . GLU A 1 231 ? -10.668 -20.028 -1.551 1.00 65.56 231 GLU A C 1
ATOM 1831 O O . GLU A 1 231 ? -11.031 -21.208 -1.541 1.00 65.56 231 GLU A O 1
ATOM 1836 N N . ALA A 1 232 ? -11.355 -19.051 -2.148 1.00 52.47 232 ALA A N 1
ATOM 1837 C CA . ALA A 1 232 ? -12.551 -19.253 -2.965 1.00 52.47 232 ALA A CA 1
ATOM 1838 C C . ALA A 1 232 ? -12.202 -19.658 -4.402 1.00 52.47 232 ALA A C 1
ATOM 1840 O O . ALA A 1 232 ? -11.196 -19.133 -4.933 1.00 52.47 232 ALA A O 1
#

Secondary structure (DSSP, 8-state):
-HHHHSTT---HHHHHHHIIIIIHHHHT-----HHHHHHHHH-PPBTTBTTSTT-PPPSSHHHHHHHHHHHHHHHHHHHHHHHHHHHHHHHHHHHHHHHHHHHHHHHHHHHHHHHT-PPPHHHHHHHHHHHHHHTT--GGGHHHHHHHHHHHHHHHHHHHHHHHHHHHHHT-PPPHHHHHHHHHHHHHHHT--HHHHHHHHHHTTTHHHHHHHHHHHHHHHHHHHTS-----

Sequence (232 aa):
MLNELYPGGFRHNEQSLRVVDLLENDGKGLNLTWEVRDGILRHSKSREGILGEGWEPAGTLEGEVCKIADVVAYINHDTADALRAGARQDLEQEAARQADAEVRRQLIEQIVGANNLEAPRPLVERLLATYAQGYEIPDDQLERFAGEFRPLAEAQVRRDLVLDYVVEKQKLQATEEELDQRVAKIAGRRQADPGQVYASLQKAGRLRELERQITEEKAFAHLLQQSTVTEA